Protein AF-A0A4Y9NU53-F1 (afdb_monomer_lite)

InterPro domains:
  IPR029058 Alpha/Beta hydrolase fold [G3DSA:3.40.50.1820] (6-160)
  IPR029058 Alpha/Beta hydrolase fold [SSF53474] (3-135)

Structure (mmCIF, N/CA/C/O backbone):
data_AF-A0A4Y9NU53-F1
#
_entry.id   AF-A0A4Y9NU53-F1
#
loop_
_atom_site.group_PDB
_atom_site.id
_atom_site.type_symbol
_atom_site.label_atom_id
_atom_site.label_alt_id
_atom_site.label_comp_id
_atom_site.label_asym_id
_atom_site.label_entity_id
_atom_site.label_seq_id
_atom_site.pdbx_PDB_ins_code
_atom_site.Cartn_x
_atom_site.Cartn_y
_atom_site.Cartn_z
_atom_site.occupancy
_atom_site.B_iso_or_equiv
_atom_site.auth_seq_id
_atom_site.auth_comp_id
_atom_site.auth_asym_id
_atom_site.auth_atom_id
_atom_site.pdbx_PDB_model_num
ATOM 1 N N . MET A 1 1 ? -23.813 -0.970 35.602 1.00 37.41 1 MET A N 1
ATOM 2 C CA . MET A 1 1 ? -23.331 0.021 34.617 1.00 37.41 1 MET A CA 1
ATOM 3 C C . MET A 1 1 ? -21.913 -0.377 34.253 1.00 37.41 1 MET A C 1
ATOM 5 O O . MET A 1 1 ? -21.052 -0.331 35.119 1.00 37.41 1 MET A O 1
ATOM 9 N N . VAL A 1 2 ? -21.702 -0.905 33.048 1.00 41.50 2 VAL A N 1
ATOM 10 C CA . VAL A 1 2 ? -20.373 -1.321 32.571 1.00 41.50 2 VAL A CA 1
ATOM 11 C C . VAL A 1 2 ? -19.665 -0.059 32.086 1.00 41.50 2 VAL A C 1
ATOM 13 O O . VAL A 1 2 ? -20.222 0.660 31.260 1.00 41.50 2 VAL A O 1
ATOM 16 N N . ALA A 1 3 ? -18.497 0.253 32.650 1.00 38.62 3 ALA A N 1
ATOM 17 C CA . ALA A 1 3 ? -17.681 1.375 32.196 1.00 38.62 3 ALA A CA 1
ATOM 18 C C . ALA A 1 3 ? -17.385 1.216 30.691 1.00 38.62 3 ALA A C 1
ATOM 20 O O . ALA A 1 3 ? -17.091 0.095 30.265 1.00 38.62 3 ALA A O 1
ATOM 21 N N . PRO A 1 4 ? -17.464 2.282 29.876 1.00 46.12 4 PRO A N 1
ATOM 22 C CA . PRO A 1 4 ? -17.071 2.191 28.477 1.00 46.12 4 PRO A CA 1
ATOM 23 C C . PRO A 1 4 ? -15.600 1.765 28.427 1.00 46.12 4 PRO A C 1
ATOM 25 O O . PRO A 1 4 ? -14.733 2.448 28.970 1.00 46.12 4 PRO A O 1
ATOM 28 N N . SER A 1 5 ? -15.323 0.596 27.845 1.00 47.94 5 SER A N 1
ATOM 29 C CA . SER A 1 5 ? -13.956 0.111 27.676 1.00 47.94 5 SER A CA 1
ATOM 30 C C . SER A 1 5 ? -13.190 1.131 26.836 1.00 47.94 5 SER A C 1
ATOM 32 O O . SER A 1 5 ? -13.547 1.354 25.681 1.00 47.94 5 SER A O 1
ATOM 34 N N . ALA A 1 6 ? -12.154 1.738 27.411 1.00 55.19 6 ALA A N 1
ATOM 35 C CA . ALA A 1 6 ? -11.353 2.814 26.823 1.00 55.19 6 ALA A CA 1
ATOM 36 C C . ALA A 1 6 ? -10.471 2.383 25.629 1.00 55.19 6 ALA A C 1
ATOM 38 O O . ALA A 1 6 ? -9.588 3.126 25.211 1.00 55.19 6 ALA A O 1
ATOM 39 N N . ASP A 1 7 ? -10.696 1.192 25.080 1.00 57.09 7 ASP A N 1
ATOM 40 C CA . ASP A 1 7 ? -9.902 0.655 23.987 1.00 57.09 7 ASP A CA 1
ATOM 41 C C . ASP A 1 7 ? -10.550 0.958 22.622 1.00 57.09 7 ASP A C 1
ATOM 43 O O . ASP A 1 7 ? -11.748 0.689 22.450 1.00 57.09 7 ASP A O 1
ATOM 47 N N . PRO A 1 8 ? -9.770 1.402 21.616 1.00 62.78 8 PRO A N 1
ATOM 48 C CA . PRO A 1 8 ? -10.254 1.733 20.277 1.00 62.78 8 PRO A CA 1
ATOM 49 C C . PRO A 1 8 ? -11.081 0.607 19.667 1.00 62.78 8 PRO A C 1
ATOM 51 O O . PRO A 1 8 ? -10.585 -0.502 19.479 1.00 62.78 8 PRO A O 1
ATOM 54 N N . ALA A 1 9 ? -12.336 0.857 19.294 1.00 82.75 9 ALA A N 1
ATOM 55 C CA . ALA A 1 9 ? -13.153 -0.136 18.583 1.00 82.75 9 ALA A CA 1
ATOM 56 C C . ALA A 1 9 ? -12.602 -0.468 17.175 1.00 82.75 9 ALA A C 1
ATOM 58 O O . ALA A 1 9 ? -12.931 -1.516 16.609 1.00 82.75 9 ALA A O 1
ATOM 59 N N . TRP A 1 10 ? -11.745 0.407 16.635 1.00 91.88 10 TRP A N 1
ATOM 60 C CA . TRP A 1 10 ? -11.218 0.341 15.278 1.00 91.88 10 TRP A CA 1
ATOM 61 C C . TRP A 1 10 ? -9.699 0.464 15.216 1.00 91.88 10 TRP A C 1
ATOM 63 O O . TRP A 1 10 ? -9.109 1.338 15.853 1.00 91.88 10 TRP A O 1
ATOM 73 N N . ILE A 1 11 ? -9.097 -0.366 14.364 1.00 94.44 11 ILE A N 1
ATOM 74 C CA . ILE A 1 11 ? -7.711 -0.236 13.913 1.00 94.44 11 ILE A CA 1
ATOM 75 C C . ILE A 1 11 ? -7.735 0.217 12.451 1.00 94.44 11 ILE A C 1
ATOM 77 O O . ILE A 1 11 ? -8.279 -0.472 11.587 1.00 94.44 11 ILE A O 1
ATOM 81 N N . ILE A 1 12 ? -7.156 1.381 12.170 1.00 96.50 12 ILE A N 1
ATOM 82 C CA . ILE A 1 12 ? -7.111 1.994 10.844 1.00 96.50 12 ILE A CA 1
ATOM 83 C C . ILE A 1 12 ? -5.685 1.920 10.306 1.00 96.50 12 ILE A C 1
ATOM 85 O O . ILE A 1 12 ? -4.803 2.638 10.772 1.00 96.50 12 ILE A O 1
ATOM 89 N N . THR A 1 13 ? -5.456 1.088 9.294 1.00 97.88 13 THR A N 1
ATOM 90 C CA . THR A 1 13 ? -4.149 0.951 8.642 1.00 97.88 13 THR A CA 1
ATOM 91 C C . THR A 1 13 ? -4.086 1.817 7.383 1.00 97.88 13 THR A C 1
ATOM 93 O O . THR A 1 13 ? -4.832 1.610 6.425 1.00 97.88 13 THR A O 1
ATOM 96 N N . LEU A 1 14 ? -3.170 2.785 7.361 1.00 98.25 14 LEU A N 1
ATOM 97 C CA . LEU A 1 14 ? -2.955 3.699 6.240 1.00 98.25 14 LEU A CA 1
ATOM 98 C C . LEU A 1 14 ? -1.888 3.151 5.283 1.00 98.25 14 LEU A C 1
ATOM 100 O O . LEU A 1 14 ? -0.792 2.762 5.701 1.00 98.25 14 LEU A O 1
ATOM 104 N N . VAL A 1 15 ? -2.188 3.150 3.982 1.00 98.00 15 VAL A N 1
ATOM 105 C CA . VAL A 1 15 ? -1.302 2.629 2.928 1.00 98.00 15 VAL A CA 1
ATOM 106 C C . VAL A 1 15 ? -1.016 3.719 1.900 1.00 98.00 15 VAL A C 1
ATOM 108 O O . VAL A 1 15 ? -1.884 4.139 1.130 1.00 98.00 15 VAL A O 1
ATOM 111 N N . HIS A 1 16 ? 0.232 4.180 1.863 1.00 95.69 16 HIS A N 1
ATOM 112 C CA . HIS A 1 16 ? 0.647 5.221 0.930 1.00 95.69 16 HIS A CA 1
ATOM 113 C C . HIS A 1 16 ? 0.775 4.714 -0.514 1.00 95.69 16 HIS A C 1
ATOM 115 O O . HIS A 1 16 ? 1.002 3.531 -0.762 1.00 95.69 16 HIS A O 1
ATOM 121 N N . GLY A 1 17 ? 0.681 5.637 -1.474 1.00 93.00 17 GLY A N 1
ATOM 122 C CA . GLY A 1 17 ? 0.899 5.368 -2.897 1.00 93.00 17 GLY A CA 1
ATOM 123 C C . GLY A 1 17 ? 2.374 5.310 -3.299 1.00 93.00 17 GLY A C 1
ATOM 124 O O . GLY A 1 17 ? 3.277 5.307 -2.456 1.00 93.00 17 GLY A O 1
ATOM 125 N N . THR A 1 18 ? 2.624 5.292 -4.608 1.00 89.88 18 THR A N 1
ATOM 126 C CA . THR A 1 18 ? 3.976 5.394 -5.174 1.00 89.88 18 THR A CA 1
ATOM 127 C C . THR A 1 18 ? 4.681 6.640 -4.640 1.00 89.88 18 THR A C 1
ATOM 129 O O . THR A 1 18 ? 4.064 7.698 -4.533 1.00 89.88 18 THR A O 1
ATOM 132 N N . TRP A 1 19 ? 5.957 6.506 -4.269 1.00 82.19 19 TRP A N 1
ATOM 133 C CA . TRP A 1 19 ? 6.768 7.594 -3.695 1.00 82.19 19 TRP A CA 1
ATOM 134 C C . TRP A 1 19 ? 6.172 8.261 -2.451 1.00 82.19 19 TRP A C 1
ATOM 136 O O . TRP A 1 19 ? 6.552 9.380 -2.110 1.00 82.19 19 TRP A O 1
ATOM 146 N N . GLY A 1 20 ? 5.298 7.567 -1.715 1.00 76.81 20 GLY A N 1
ATOM 147 C CA . GLY A 1 20 ? 4.774 8.071 -0.446 1.00 76.81 20 GLY A CA 1
ATOM 148 C C . GLY A 1 20 ? 5.863 8.405 0.575 1.00 76.81 20 GLY A C 1
ATOM 149 O O . GLY A 1 20 ? 5.594 9.159 1.489 1.00 76.81 20 GLY A O 1
ATOM 150 N N . ARG A 1 21 ? 7.100 7.916 0.398 1.00 80.00 21 ARG A N 1
ATOM 151 C CA . ARG A 1 21 ? 8.279 8.241 1.224 1.00 80.00 21 ARG A CA 1
ATOM 152 C C . ARG A 1 21 ? 9.348 9.050 0.467 1.00 80.00 21 ARG A C 1
ATOM 154 O O . ARG A 1 21 ? 10.508 9.094 0.866 1.00 80.00 21 ARG A O 1
ATOM 161 N N . GLY A 1 22 ? 8.963 9.693 -0.636 1.00 73.38 22 GLY A N 1
ATOM 162 C CA . GLY A 1 22 ? 9.856 10.411 -1.547 1.00 73.38 22 GLY A CA 1
ATOM 163 C C . GLY A 1 22 ? 10.525 9.516 -2.599 1.00 73.38 22 GLY A C 1
ATOM 164 O O . GLY A 1 22 ? 10.407 8.292 -2.575 1.00 73.38 22 GLY A O 1
ATOM 165 N N . PHE A 1 23 ? 11.243 10.147 -3.534 1.00 63.31 23 PHE A N 1
ATOM 166 C CA . PHE A 1 23 ? 11.850 9.494 -4.707 1.00 63.31 23 PHE A CA 1
ATOM 167 C C . PHE A 1 23 ? 12.970 8.492 -4.374 1.00 63.31 23 PHE A C 1
ATOM 169 O O . PHE A 1 23 ? 13.199 7.559 -5.136 1.00 63.31 23 PHE A O 1
ATOM 176 N N . PHE A 1 24 ? 13.645 8.661 -3.232 1.00 62.62 24 PHE A N 1
ATOM 177 C CA . PHE A 1 24 ? 14.771 7.817 -2.805 1.00 62.62 24 PHE A CA 1
ATOM 178 C C . PHE A 1 24 ? 14.439 6.892 -1.621 1.00 62.62 24 PHE A C 1
ATOM 180 O O . PHE A 1 24 ? 15.355 6.361 -1.003 1.00 62.62 24 PHE A O 1
ATOM 187 N N . SER A 1 25 ? 13.150 6.713 -1.284 1.00 59.50 25 SER A N 1
ATOM 188 C CA . SER A 1 25 ? 12.685 5.901 -0.138 1.00 59.50 25 SER A CA 1
ATOM 189 C C . SER A 1 25 ? 13.488 6.142 1.146 1.00 59.50 25 SER A C 1
ATOM 191 O O . SER A 1 25 ? 13.828 5.210 1.873 1.00 59.50 25 SER A O 1
ATOM 193 N N . LEU A 1 26 ? 13.814 7.403 1.424 1.00 61.53 26 LEU A N 1
ATOM 194 C CA . LEU A 1 26 ? 14.505 7.774 2.646 1.00 61.53 26 LEU A CA 1
ATOM 195 C C . LEU A 1 26 ? 13.453 8.043 3.723 1.00 61.53 26 LEU A C 1
ATOM 197 O O . LEU A 1 26 ? 12.607 8.927 3.569 1.00 61.53 26 LEU A O 1
ATOM 201 N N . ASP A 1 27 ? 13.559 7.336 4.847 1.00 68.06 27 ASP A N 1
ATOM 202 C CA . ASP A 1 27 ? 12.887 7.677 6.113 1.00 68.06 27 ASP A CA 1
ATOM 203 C C . ASP A 1 27 ? 13.503 8.921 6.752 1.00 68.06 27 ASP A C 1
ATOM 205 O O . ASP A 1 27 ? 13.812 8.979 7.939 1.00 68.06 27 ASP A O 1
ATOM 209 N N . LYS A 1 28 ? 13.727 9.946 5.936 1.00 72.31 28 LYS A N 1
ATOM 210 C CA . LYS A 1 28 ? 14.112 11.249 6.438 1.00 72.31 28 LYS A CA 1
ATOM 211 C C . LYS A 1 28 ? 12.845 11.971 6.888 1.00 72.31 28 LYS A C 1
ATOM 213 O O . LYS A 1 28 ? 11.889 12.016 6.105 1.00 72.31 28 LYS A O 1
ATOM 218 N N . PRO A 1 29 ? 12.844 12.542 8.104 1.00 72.31 29 PRO A N 1
ATOM 219 C CA . PRO A 1 29 ? 11.777 13.423 8.542 1.00 72.31 29 PRO A CA 1
ATOM 220 C C . PRO A 1 29 ? 11.595 14.546 7.520 1.00 72.31 29 PRO A C 1
ATOM 222 O O . PRO A 1 29 ? 12.568 15.160 7.071 1.00 72.31 29 PRO A O 1
ATOM 225 N N . THR A 1 30 ? 10.355 14.793 7.123 1.00 81.62 30 THR A N 1
ATOM 226 C CA . THR A 1 30 ? 9.983 15.953 6.311 1.00 81.62 30 THR A CA 1
ATOM 227 C C . THR A 1 30 ? 9.621 17.127 7.223 1.00 81.62 30 THR A C 1
ATOM 229 O O . THR A 1 30 ? 9.326 16.935 8.398 1.00 81.62 30 THR A O 1
ATOM 232 N N . LYS A 1 31 ? 9.654 18.364 6.697 1.00 84.38 31 LYS A N 1
ATOM 233 C CA . LYS A 1 31 ? 9.275 19.569 7.468 1.00 84.38 31 LYS A CA 1
ATOM 234 C C . LYS A 1 31 ? 7.838 19.501 7.997 1.00 84.38 31 LYS A C 1
ATOM 236 O O . LYS A 1 31 ? 7.553 20.051 9.050 1.00 84.38 31 LYS A O 1
ATOM 241 N N . SER A 1 32 ? 6.959 18.839 7.253 1.00 86.75 32 SER A N 1
ATOM 242 C CA . SER A 1 32 ? 5.594 18.512 7.646 1.00 86.75 32 SER A CA 1
ATOM 243 C C . SER A 1 32 ? 5.392 16.998 7.582 1.00 86.75 32 SER A C 1
ATOM 245 O O . SER A 1 32 ? 5.966 16.359 6.692 1.00 86.75 32 SER A O 1
ATOM 247 N N . PRO A 1 33 ? 4.604 16.407 8.495 1.00 91.75 33 PRO A N 1
ATOM 248 C CA . PRO A 1 33 ? 4.278 14.990 8.438 1.00 91.75 33 PRO A CA 1
ATOM 249 C C . PRO A 1 33 ? 3.506 14.682 7.157 1.00 91.75 33 PRO A C 1
ATOM 251 O O . PRO A 1 33 ? 2.640 15.443 6.712 1.00 91.75 33 PRO A O 1
ATOM 254 N N . ARG A 1 34 ? 3.820 13.546 6.545 1.00 92.75 34 ARG A N 1
ATOM 255 C CA . ARG A 1 34 ? 3.095 13.054 5.371 1.00 92.75 34 ARG A CA 1
ATOM 256 C C . ARG A 1 34 ? 1.682 12.653 5.782 1.00 92.75 34 ARG A C 1
ATOM 258 O O . ARG A 1 34 ? 1.456 12.295 6.927 1.00 92.75 34 ARG A O 1
ATOM 265 N N . TRP A 1 35 ? 0.738 12.628 4.843 1.00 94.38 35 TRP A N 1
ATOM 266 C CA . TRP A 1 35 ? -0.691 12.408 5.137 1.00 94.38 35 TRP A CA 1
ATOM 267 C C . TRP A 1 35 ? -1.016 11.136 5.952 1.00 94.38 35 TRP A C 1
ATOM 269 O O . TRP A 1 35 ? -2.053 11.067 6.597 1.00 94.38 35 TRP A O 1
ATOM 279 N N . PHE A 1 36 ? -0.151 10.120 5.916 1.00 94.31 36 PHE A N 1
ATOM 280 C CA . PHE A 1 36 ? -0.316 8.869 6.662 1.00 94.31 36 PHE A CA 1
ATOM 281 C C . PHE A 1 36 ? 0.475 8.830 7.982 1.00 94.31 36 PHE A C 1
ATOM 283 O O . PHE A 1 36 ? 0.317 7.906 8.776 1.00 94.31 36 PHE A O 1
ATOM 290 N N . GLU A 1 37 ? 1.350 9.802 8.226 1.00 93.44 37 GLU A N 1
ATOM 291 C CA . GLU A 1 37 ? 2.198 9.876 9.416 1.00 93.44 37 GLU A CA 1
ATOM 292 C C . GLU A 1 37 ? 1.450 10.513 10.590 1.00 93.44 37 GLU A C 1
ATOM 294 O O . GLU A 1 37 ? 0.469 11.241 10.414 1.00 93.44 37 GLU A O 1
ATOM 299 N N . ALA A 1 38 ? 1.907 10.221 11.810 1.00 92.94 38 ALA A N 1
ATOM 300 C CA . ALA A 1 38 ? 1.361 10.821 13.023 1.00 92.94 38 ALA A CA 1
ATOM 301 C C . ALA A 1 38 ? 1.476 12.352 12.987 1.00 92.94 38 ALA A C 1
ATOM 303 O O . ALA A 1 38 ? 2.476 12.894 12.522 1.00 92.94 38 ALA A O 1
ATOM 304 N N . GLY A 1 39 ? 0.435 13.034 13.471 1.00 93.12 39 GLY A N 1
ATOM 305 C CA . GLY A 1 39 ? 0.357 14.497 13.468 1.00 93.12 39 GLY A CA 1
ATOM 306 C C . GLY A 1 39 ? 0.026 15.125 12.111 1.00 93.12 39 GLY A C 1
ATOM 307 O O . GLY A 1 39 ? 0.072 16.341 11.990 1.00 93.12 39 GLY A O 1
ATOM 308 N N . SER A 1 40 ? -0.295 14.334 11.084 1.00 95.31 40 SER A N 1
ATOM 309 C CA . SER A 1 40 ? -0.762 14.879 9.808 1.00 95.31 40 SER A CA 1
ATOM 310 C C . SER A 1 40 ? -2.193 15.405 9.877 1.00 95.31 40 SER A C 1
ATOM 312 O O . SER A 1 40 ? -3.053 14.814 10.533 1.00 95.31 40 SER A O 1
ATOM 314 N N . GLU A 1 41 ? -2.457 16.467 9.111 1.00 96.31 41 GLU A N 1
ATOM 315 C CA . GLU A 1 41 ? -3.791 17.069 8.954 1.00 96.31 41 GLU A CA 1
ATOM 316 C C . GLU A 1 41 ? -4.848 16.031 8.570 1.00 96.31 41 GLU A C 1
ATOM 318 O O . GLU A 1 41 ? -5.931 15.989 9.140 1.00 96.31 41 GLU A O 1
ATOM 323 N N . PHE A 1 42 ? -4.512 15.117 7.653 1.00 95.69 42 PHE A N 1
ATOM 324 C CA . PHE A 1 42 ? -5.427 14.053 7.247 1.00 95.69 42 PHE A CA 1
ATOM 325 C C . PHE A 1 42 ? -5.851 13.170 8.426 1.00 95.69 42 PHE A C 1
ATOM 327 O O . PHE A 1 42 ? -7.041 12.918 8.596 1.00 95.69 42 PHE A O 1
ATOM 334 N N . ARG A 1 43 ? -4.906 12.712 9.260 1.00 95.88 43 ARG A N 1
ATOM 335 C CA . ARG A 1 43 ? -5.240 11.904 10.444 1.00 95.88 43 ARG A CA 1
ATOM 336 C C . ARG A 1 43 ? -6.038 12.700 11.468 1.00 95.88 43 ARG A C 1
ATOM 338 O O . ARG A 1 43 ? -6.919 12.123 12.103 1.00 95.88 43 ARG A O 1
ATOM 345 N N . HIS A 1 44 ? -5.735 13.987 11.628 1.00 95.62 44 HIS A N 1
ATOM 346 C CA . HIS A 1 44 ? -6.463 14.866 12.538 1.00 95.62 44 HIS A CA 1
ATOM 347 C C . HIS A 1 44 ? -7.929 15.008 12.112 1.00 95.62 44 HIS A C 1
ATOM 349 O O . HIS A 1 44 ? -8.820 14.631 12.872 1.00 95.62 44 HIS A O 1
ATOM 355 N N . HIS A 1 45 ? -8.171 15.425 10.867 1.00 97.06 45 HIS A N 1
ATOM 356 C CA . HIS A 1 45 ? -9.520 15.557 10.319 1.00 97.06 45 HIS A CA 1
ATOM 357 C C . HIS A 1 45 ? -10.274 14.225 10.307 1.00 97.06 45 HIS A C 1
ATOM 359 O O . HIS A 1 45 ? -11.420 14.173 10.734 1.00 97.06 45 HIS A O 1
ATOM 365 N N . LEU A 1 46 ? -9.627 13.126 9.904 1.00 95.69 46 LEU A N 1
ATOM 366 C CA . LEU A 1 46 ? -10.259 11.806 9.924 1.00 95.69 46 LEU A CA 1
ATOM 367 C C . LEU A 1 46 ? -10.662 11.376 11.342 1.00 95.69 46 LEU A C 1
ATOM 369 O O . LEU A 1 46 ? -11.708 10.762 11.509 1.00 95.69 46 LEU A O 1
ATOM 373 N N . SER A 1 47 ? -9.859 11.690 12.361 1.00 94.62 47 SER A N 1
ATOM 374 C CA . SER A 1 47 ? -10.206 11.358 13.750 1.00 94.62 47 SER A CA 1
ATOM 375 C C . SER A 1 47 ? -11.425 12.143 14.227 1.00 94.62 47 SER A C 1
ATOM 377 O O . SER A 1 47 ? -12.308 11.547 14.834 1.00 94.62 47 SER A O 1
ATOM 379 N N . ILE A 1 48 ? -11.492 13.442 13.905 1.00 95.25 48 ILE A N 1
ATOM 380 C CA . ILE A 1 48 ? -12.643 14.297 14.230 1.00 95.25 48 ILE A CA 1
ATOM 381 C C . ILE A 1 48 ? -13.910 13.742 13.573 1.00 95.25 48 ILE A C 1
ATOM 383 O O . ILE A 1 48 ? -14.903 13.513 14.254 1.00 95.25 48 ILE A O 1
ATOM 387 N N . GLU A 1 49 ? -13.868 13.462 12.269 1.00 95.75 49 GLU A N 1
ATOM 388 C CA . GLU A 1 49 ? -15.035 12.945 11.541 1.00 95.75 49 GLU A CA 1
ATOM 389 C C . GLU A 1 49 ? -15.460 11.546 12.013 1.00 95.75 49 GLU A C 1
ATOM 391 O O . GLU A 1 49 ? -16.637 11.205 12.007 1.00 95.75 49 GLU A O 1
ATOM 396 N N . LEU A 1 50 ? -14.526 10.701 12.453 1.00 93.25 50 LEU A N 1
ATOM 397 C CA . LEU A 1 50 ? -14.885 9.406 13.037 1.00 93.25 50 LEU A CA 1
ATOM 398 C C . LEU A 1 50 ? -15.530 9.561 14.416 1.00 93.25 50 LEU A C 1
ATOM 400 O O . LEU A 1 50 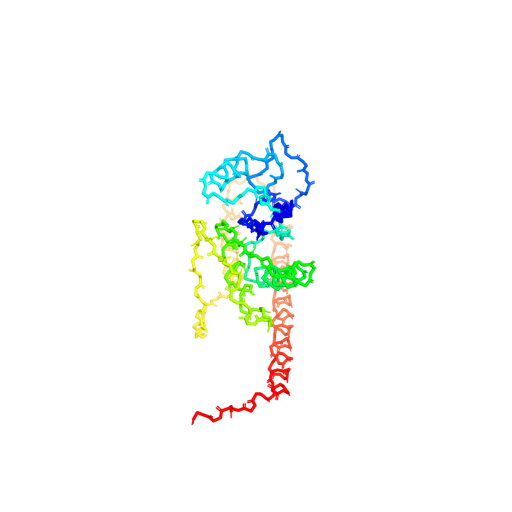? -16.472 8.834 14.732 1.00 93.25 50 LEU A O 1
ATOM 404 N N . GLU A 1 51 ? -15.071 10.522 15.214 1.00 92.88 51 GLU A N 1
ATOM 405 C CA . GLU A 1 51 ? -15.662 10.831 16.513 1.00 92.88 51 GLU A CA 1
ATOM 406 C C . GLU A 1 51 ? -17.102 11.344 16.369 1.00 92.88 51 GLU A C 1
ATOM 408 O O . GLU A 1 51 ? -17.983 10.861 17.085 1.00 92.88 51 GLU A O 1
ATOM 413 N N . THR A 1 52 ? -17.383 12.220 15.393 1.00 94.06 52 THR A N 1
ATOM 414 C CA . THR A 1 52 ? -18.760 12.680 15.111 1.00 94.06 52 THR A CA 1
ATOM 415 C C . THR A 1 52 ? -19.687 11.536 14.688 1.00 94.06 52 THR A C 1
ATOM 417 O O . THR A 1 52 ? -20.889 11.580 14.956 1.00 94.06 52 THR A O 1
ATOM 420 N N . LEU A 1 53 ? -19.133 10.475 14.094 1.00 91.88 53 LEU A N 1
ATOM 421 C CA . LEU A 1 53 ? -19.841 9.249 13.716 1.00 91.88 53 LEU A CA 1
ATOM 422 C C . LEU A 1 53 ? -19.917 8.199 14.843 1.00 91.88 53 LEU A C 1
ATOM 424 O O . LEU A 1 53 ? -20.370 7.076 14.606 1.00 91.88 53 LEU A O 1
ATOM 428 N N . GLY A 1 54 ? -19.488 8.529 16.065 1.00 90.50 54 GLY A N 1
ATOM 429 C CA . GLY A 1 54 ? -19.542 7.622 17.216 1.00 90.50 54 GLY A CA 1
ATOM 430 C C . GLY A 1 54 ? -18.424 6.574 17.246 1.00 90.50 54 GLY A C 1
ATOM 431 O O . GLY A 1 54 ? -18.572 5.532 17.888 1.00 90.50 54 GLY A O 1
ATOM 432 N N . ILE A 1 55 ? -17.305 6.831 16.563 1.00 89.31 55 ILE A N 1
ATOM 433 C CA . ILE A 1 55 ? -16.085 6.014 16.589 1.00 89.31 55 ILE A CA 1
ATOM 434 C C . ILE A 1 55 ? -14.972 6.820 17.285 1.00 89.31 55 ILE A C 1
ATOM 436 O O . ILE A 1 55 ? -14.105 7.391 16.621 1.00 89.31 55 ILE A O 1
ATOM 440 N N . PRO A 1 56 ? -14.984 6.908 18.628 1.00 88.12 56 PRO A N 1
ATOM 441 C CA . PRO A 1 56 ? -13.982 7.677 19.351 1.00 88.12 56 PRO A CA 1
ATOM 442 C C . PRO A 1 56 ? -12.619 6.973 19.341 1.00 88.12 56 PRO A C 1
ATOM 444 O O . PRO A 1 56 ? -12.530 5.745 19.420 1.00 88.12 56 PRO A O 1
ATOM 447 N N . ALA A 1 57 ? -11.559 7.782 19.281 1.00 87.62 57 ALA A N 1
ATOM 448 C CA . ALA A 1 57 ? -10.161 7.385 19.468 1.00 87.62 57 ALA A CA 1
ATOM 449 C C . ALA A 1 57 ? -9.701 6.144 18.662 1.00 87.62 57 ALA A C 1
ATOM 451 O O . ALA A 1 57 ? -9.203 5.193 19.264 1.00 87.62 57 ALA A O 1
ATOM 452 N N . PRO A 1 58 ? -9.825 6.117 17.318 1.00 91.94 58 PRO A N 1
ATOM 453 C CA . PRO A 1 58 ? -9.336 4.998 16.512 1.00 91.94 58 PRO A CA 1
ATOM 454 C C . PRO A 1 58 ? -7.812 4.833 16.627 1.00 91.94 58 PRO A C 1
ATOM 456 O O . PRO A 1 58 ? -7.058 5.810 16.651 1.00 91.94 58 PRO A O 1
ATOM 459 N N . HIS A 1 59 ? -7.343 3.583 16.634 1.00 93.81 59 HIS A N 1
ATOM 460 C CA . HIS A 1 59 ? -5.911 3.288 16.600 1.00 93.81 59 HIS A CA 1
ATOM 461 C C . HIS A 1 59 ? -5.407 3.336 15.163 1.00 93.81 59 HIS A C 1
ATOM 463 O O . HIS A 1 59 ? -5.946 2.648 14.300 1.00 93.81 59 HIS A O 1
ATOM 469 N N . PHE A 1 60 ? -4.371 4.124 14.890 1.00 95.56 60 PHE A N 1
ATOM 470 C CA . PHE A 1 60 ? -3.821 4.254 13.542 1.00 95.56 60 PHE A CA 1
ATOM 471 C C . PHE A 1 60 ? -2.511 3.502 13.390 1.00 95.56 60 PHE A C 1
ATOM 473 O O . PHE A 1 60 ? -1.562 3.711 14.145 1.00 95.56 60 PHE A O 1
ATOM 480 N N . GLU A 1 61 ? -2.433 2.742 12.312 1.00 96.50 61 GLU A N 1
ATOM 481 C CA . GLU A 1 61 ? -1.264 1.989 11.892 1.00 96.50 61 GLU A CA 1
ATOM 482 C C . GLU A 1 61 ? -0.856 2.396 10.478 1.00 96.50 61 GLU A C 1
ATOM 484 O O . GLU A 1 61 ? -1.644 2.948 9.708 1.00 96.50 61 GLU A O 1
ATOM 489 N N . VAL A 1 62 ? 0.399 2.138 10.116 1.00 96.25 62 VAL A N 1
ATOM 490 C CA . VAL A 1 62 ? 0.925 2.482 8.788 1.00 96.25 62 VAL A CA 1
ATOM 491 C C . VAL A 1 62 ? 1.557 1.256 8.156 1.00 96.25 62 VAL A C 1
ATOM 493 O O . VAL A 1 62 ? 2.441 0.631 8.740 1.00 96.25 62 VAL A O 1
ATOM 496 N N . CYS A 1 63 ? 1.162 0.952 6.922 1.00 95.81 63 CYS A N 1
ATOM 497 C CA . CYS A 1 63 ? 1.846 -0.048 6.113 1.00 95.81 63 CYS A CA 1
ATOM 498 C C . CYS A 1 63 ? 3.152 0.538 5.559 1.00 95.81 63 CYS A C 1
ATOM 500 O O . CYS A 1 63 ? 3.154 1.356 4.631 1.00 95.81 63 CYS A O 1
ATOM 502 N N . LYS A 1 64 ? 4.283 0.123 6.135 1.00 90.88 64 LYS A N 1
ATOM 503 C CA . LYS A 1 64 ? 5.617 0.569 5.715 1.00 90.88 64 LYS A CA 1
ATOM 504 C C . LYS A 1 64 ? 6.123 -0.271 4.547 1.00 90.88 64 LYS A C 1
ATOM 506 O O . LYS A 1 64 ? 6.890 -1.212 4.741 1.00 90.88 64 LYS A O 1
ATOM 511 N N . TRP A 1 65 ? 5.751 0.121 3.333 1.00 92.62 65 TRP A N 1
ATOM 512 C CA . TRP A 1 65 ? 6.282 -0.476 2.107 1.00 92.62 65 TRP A CA 1
ATOM 513 C C . TRP A 1 65 ? 7.189 0.498 1.339 1.00 92.62 65 TRP A C 1
ATOM 515 O O . TRP A 1 65 ? 7.422 1.637 1.755 1.00 92.62 65 TRP A O 1
ATOM 525 N N . SER A 1 66 ? 7.785 0.031 0.239 1.00 90.44 66 SER A N 1
ATOM 526 C CA . SER A 1 66 ? 8.796 0.799 -0.503 1.00 90.44 66 SER A CA 1
ATOM 527 C C . SER A 1 66 ? 8.219 1.979 -1.289 1.00 90.44 66 SER A C 1
ATOM 529 O O . SER A 1 66 ? 8.916 2.971 -1.497 1.00 90.44 66 SER A O 1
ATOM 531 N N . GLY A 1 67 ? 6.967 1.878 -1.750 1.00 91.31 67 GLY A N 1
ATOM 532 C CA . GLY A 1 67 ? 6.386 2.826 -2.703 1.00 91.31 67 GLY A CA 1
ATOM 533 C C . GLY A 1 67 ? 6.927 2.671 -4.130 1.00 91.31 67 GLY A C 1
ATOM 534 O O . GLY A 1 67 ? 6.765 3.587 -4.934 1.00 91.31 67 GLY A O 1
ATOM 535 N N . SER A 1 68 ? 7.599 1.558 -4.448 1.00 89.38 68 SER A N 1
ATOM 536 C CA . SER A 1 68 ? 8.142 1.290 -5.786 1.00 89.38 68 SER A CA 1
ATOM 537 C C . SER A 1 68 ? 7.035 0.969 -6.795 1.00 89.38 68 SER A C 1
ATOM 539 O O . SER A 1 68 ? 6.143 0.162 -6.524 1.00 89.38 68 SER A O 1
ATOM 541 N N . ASN A 1 69 ? 7.132 1.538 -8.000 1.00 90.19 69 ASN A N 1
ATOM 542 C CA . ASN A 1 69 ? 6.171 1.322 -9.083 1.00 90.19 69 ASN A CA 1
ATOM 543 C C . ASN A 1 69 ? 6.427 0.014 -9.862 1.00 90.19 69 ASN A C 1
ATOM 545 O O . ASN A 1 69 ? 6.577 0.014 -11.082 1.00 90.19 69 ASN A O 1
ATOM 549 N N . SER A 1 70 ? 6.517 -1.122 -9.169 1.00 89.62 70 SER A N 1
ATOM 550 C CA . SER A 1 70 ? 6.627 -2.440 -9.810 1.00 89.62 70 SER A CA 1
ATOM 551 C C . SER A 1 70 ? 5.555 -3.398 -9.295 1.00 89.62 70 SER A C 1
ATOM 553 O O . SER A 1 70 ? 5.055 -3.252 -8.180 1.00 89.62 70 SER A O 1
ATOM 555 N N . ILE A 1 71 ? 5.159 -4.373 -10.121 1.00 90.62 71 ILE A N 1
ATOM 556 C CA . ILE A 1 71 ? 4.180 -5.403 -9.725 1.00 90.62 71 ILE A CA 1
ATOM 557 C C . ILE A 1 71 ? 4.748 -6.248 -8.577 1.00 90.62 71 ILE A C 1
ATOM 559 O O . ILE A 1 71 ? 4.068 -6.468 -7.584 1.00 90.62 71 ILE A O 1
ATOM 563 N N . ALA A 1 72 ? 6.021 -6.645 -8.671 1.00 90.81 72 ALA A N 1
ATOM 564 C CA . ALA A 1 72 ? 6.685 -7.441 -7.641 1.00 90.81 72 ALA A CA 1
ATOM 565 C C . ALA A 1 72 ? 6.763 -6.716 -6.286 1.00 90.81 72 ALA A C 1
ATOM 567 O O . ALA A 1 72 ? 6.515 -7.332 -5.253 1.00 90.81 72 ALA A O 1
ATOM 568 N N . ALA A 1 73 ? 7.057 -5.408 -6.274 1.00 91.50 73 ALA A N 1
ATOM 569 C CA . ALA A 1 73 ? 7.066 -4.634 -5.031 1.00 91.50 73 ALA A CA 1
ATOM 570 C C . ALA A 1 73 ? 5.674 -4.550 -4.392 1.00 91.50 73 ALA A C 1
ATOM 572 O O . ALA A 1 73 ? 5.562 -4.641 -3.173 1.00 91.50 73 ALA A O 1
ATOM 573 N N . ARG A 1 74 ? 4.621 -4.414 -5.206 1.00 94.75 74 ARG A N 1
ATOM 574 C CA . ARG A 1 74 ? 3.234 -4.383 -4.724 1.00 94.75 74 ARG A CA 1
ATOM 575 C C . ARG A 1 74 ? 2.767 -5.734 -4.190 1.00 94.75 74 ARG A C 1
ATOM 577 O O . ARG A 1 74 ? 2.152 -5.760 -3.136 1.00 94.75 74 ARG A O 1
ATOM 584 N N . GLU A 1 75 ? 3.110 -6.837 -4.853 1.00 95.50 75 GLU A N 1
ATOM 585 C CA . GLU A 1 75 ? 2.845 -8.198 -4.355 1.00 95.50 75 GLU A CA 1
ATOM 586 C C . GLU A 1 75 ? 3.571 -8.458 -3.025 1.00 95.50 75 GLU A C 1
ATOM 588 O O . GLU A 1 75 ? 2.971 -8.951 -2.075 1.00 95.50 75 GLU A O 1
ATOM 593 N N . SER A 1 76 ? 4.847 -8.071 -2.916 1.00 96.44 76 SER A N 1
ATOM 594 C CA . SER A 1 76 ? 5.592 -8.198 -1.658 1.00 96.44 76 SER A CA 1
ATOM 595 C C . SER A 1 76 ? 4.967 -7.366 -0.535 1.00 96.44 76 SER A C 1
ATOM 597 O O . SER A 1 76 ? 4.861 -7.847 0.591 1.00 96.44 76 SER A O 1
ATOM 599 N N . ALA A 1 77 ? 4.551 -6.133 -0.832 1.00 97.00 77 ALA A N 1
ATOM 600 C CA . ALA A 1 77 ? 3.877 -5.265 0.128 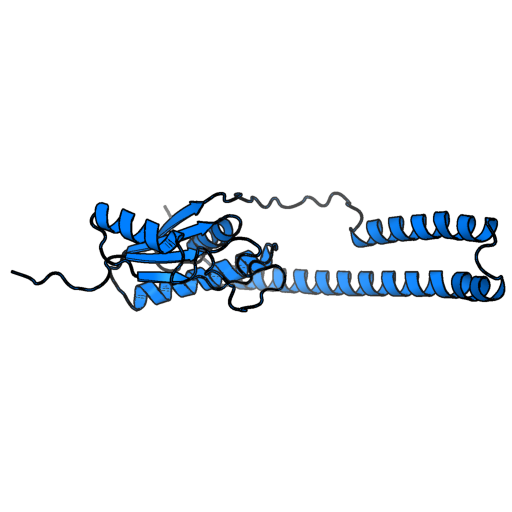1.00 97.00 77 ALA A CA 1
ATOM 601 C C . ALA A 1 77 ? 2.497 -5.809 0.526 1.00 97.00 77 ALA A C 1
ATOM 603 O O . ALA A 1 77 ? 2.093 -5.660 1.672 1.00 97.00 77 ALA A O 1
ATOM 604 N N . ALA A 1 78 ? 1.783 -6.460 -0.397 1.00 97.69 78 ALA A N 1
ATOM 605 C CA . ALA A 1 78 ? 0.469 -7.036 -0.130 1.00 97.69 78 ALA A CA 1
ATOM 606 C C . ALA A 1 78 ? 0.553 -8.192 0.871 1.00 97.69 78 ALA A C 1
ATOM 608 O O . ALA A 1 78 ? -0.252 -8.254 1.795 1.00 97.69 78 ALA A O 1
ATOM 609 N N . ARG A 1 79 ? 1.561 -9.063 0.739 1.00 97.56 79 ARG A N 1
ATOM 610 C CA . ARG A 1 79 ? 1.831 -10.123 1.726 1.00 97.56 79 ARG A CA 1
ATOM 611 C C . ARG A 1 79 ? 2.198 -9.545 3.090 1.00 97.56 79 ARG A C 1
ATOM 613 O O . ARG A 1 79 ? 1.614 -9.937 4.088 1.00 97.56 79 ARG A O 1
ATOM 620 N N . GLN A 1 80 ? 3.088 -8.550 3.110 1.00 97.75 80 GLN A N 1
ATOM 621 C CA . GLN A 1 80 ? 3.464 -7.849 4.341 1.00 97.75 80 GLN A CA 1
ATOM 622 C C . GLN A 1 80 ? 2.248 -7.215 5.033 1.00 97.75 80 GLN A C 1
ATOM 624 O O . GLN A 1 80 ? 2.122 -7.288 6.252 1.00 97.75 80 GLN A O 1
ATOM 629 N N . LEU A 1 81 ? 1.357 -6.588 4.262 1.00 97.81 81 LEU A N 1
ATOM 630 C CA . LEU A 1 81 ? 0.133 -5.998 4.790 1.00 97.81 81 LEU A CA 1
ATOM 631 C C . LEU A 1 81 ? -0.821 -7.073 5.323 1.00 97.81 81 LEU A C 1
ATOM 633 O O . LEU A 1 81 ? -1.385 -6.880 6.392 1.00 97.81 81 LEU A O 1
ATOM 637 N N . ALA A 1 82 ? -0.978 -8.204 4.633 1.00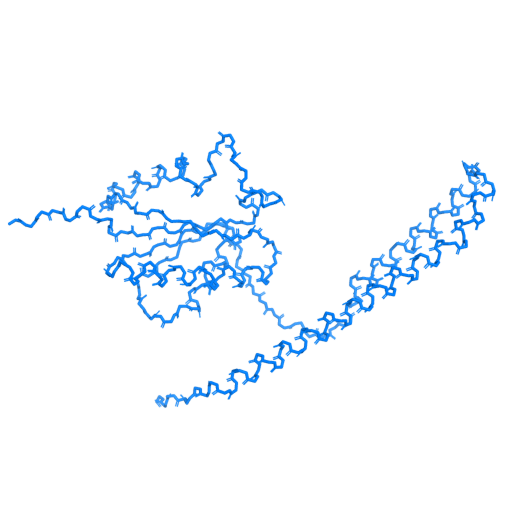 96.75 82 ALA A N 1
ATOM 638 C CA . ALA A 1 82 ? -1.795 -9.314 5.123 1.00 96.75 82 ALA A CA 1
ATOM 639 C C . ALA A 1 82 ? -1.270 -9.855 6.463 1.00 96.75 82 ALA A C 1
ATOM 641 O O . ALA A 1 82 ? -2.033 -9.933 7.424 1.00 96.75 82 ALA A O 1
ATOM 642 N N . ASP A 1 83 ? 0.039 -10.106 6.568 1.00 95.81 83 ASP A N 1
ATOM 643 C CA . ASP A 1 83 ? 0.677 -10.545 7.817 1.00 95.81 83 ASP A CA 1
ATOM 644 C C . ASP A 1 83 ? 0.479 -9.516 8.949 1.00 95.81 83 ASP A C 1
ATOM 646 O O . ASP A 1 83 ? 0.221 -9.877 10.102 1.00 95.81 83 ASP A O 1
ATOM 650 N N . GLN A 1 84 ? 0.565 -8.220 8.624 1.00 96.25 84 GLN A N 1
ATOM 651 C CA . GLN A 1 84 ? 0.311 -7.132 9.570 1.00 96.25 84 GLN A CA 1
ATOM 652 C C . GLN A 1 84 ? -1.141 -7.144 10.073 1.00 96.25 84 GLN A C 1
ATOM 654 O O . GLN A 1 84 ? -1.352 -7.067 11.284 1.00 96.25 84 GLN A O 1
ATOM 659 N N . LEU A 1 85 ? -2.128 -7.271 9.182 1.00 95.25 85 LEU A N 1
ATOM 660 C CA . LEU A 1 85 ? -3.555 -7.299 9.535 1.00 95.25 85 LEU A CA 1
ATOM 661 C C . LEU A 1 85 ? -3.911 -8.538 10.372 1.00 95.25 85 LEU A C 1
ATOM 663 O O . LEU A 1 85 ? -4.631 -8.436 11.365 1.00 95.25 85 LEU A O 1
ATOM 667 N N . GLU A 1 86 ? -3.355 -9.704 10.037 1.00 93.88 86 GLU A N 1
ATOM 668 C CA . GLU A 1 86 ? -3.524 -10.926 10.835 1.00 93.88 86 GLU A CA 1
ATOM 669 C C . GLU A 1 86 ? -2.886 -10.792 12.221 1.00 93.88 86 GLU A C 1
ATOM 671 O O . GLU A 1 86 ? -3.444 -11.237 13.228 1.00 93.88 86 GLU A O 1
ATOM 676 N N . SER A 1 87 ? -1.710 -10.166 12.308 1.00 93.38 87 SER A N 1
ATOM 677 C CA . SER A 1 87 ? -1.075 -9.882 13.594 1.00 93.38 87 SER A CA 1
ATOM 678 C C . SER A 1 87 ? -1.919 -8.926 14.435 1.00 93.38 87 SER A C 1
ATOM 680 O O . SER A 1 87 ? -2.128 -9.186 15.619 1.00 93.38 87 SER A O 1
ATOM 682 N N . GLN A 1 88 ? -2.432 -7.850 13.836 1.00 92.44 88 GLN A N 1
ATOM 683 C CA . GLN A 1 88 ? -3.316 -6.894 14.508 1.00 92.44 88 GLN A CA 1
ATOM 684 C C . GLN A 1 88 ? -4.578 -7.581 15.028 1.00 92.44 88 GLN A C 1
ATOM 686 O O . GLN A 1 88 ? -4.966 -7.348 16.172 1.00 92.44 88 GLN A O 1
ATOM 691 N N . GLN A 1 89 ? -5.164 -8.473 14.228 1.00 90.75 89 GLN A N 1
ATOM 692 C CA . GLN A 1 89 ? -6.342 -9.237 14.610 1.00 90.75 89 GLN A CA 1
ATOM 693 C C . GLN A 1 89 ? -6.083 -10.184 15.784 1.00 90.75 89 GLN A C 1
ATOM 695 O O . GLN A 1 89 ? -6.883 -10.238 16.715 1.00 90.75 89 GLN A O 1
ATOM 700 N N . ARG A 1 90 ? -4.964 -10.921 15.762 1.00 90.44 90 ARG A N 1
ATOM 701 C CA . ARG A 1 90 ? -4.594 -11.839 16.853 1.00 90.44 90 ARG A CA 1
ATOM 702 C C . ARG A 1 90 ? -4.328 -11.104 18.161 1.00 90.44 90 ARG A C 1
ATOM 704 O O . ARG A 1 90 ? -4.691 -11.605 19.218 1.00 90.44 90 ARG A O 1
ATOM 711 N N . LEU A 1 91 ? -3.690 -9.937 18.086 1.00 90.25 91 LEU A N 1
ATOM 712 C CA . LEU A 1 91 ? -3.397 -9.109 19.257 1.00 90.25 91 LEU A CA 1
ATOM 713 C C . LEU A 1 91 ? -4.641 -8.388 19.786 1.00 90.25 91 LEU A C 1
ATOM 715 O O . LEU A 1 91 ? -4.698 -8.069 20.968 1.00 90.25 91 LEU A O 1
ATOM 719 N N . ASN A 1 92 ? -5.631 -8.140 18.927 1.00 87.38 92 ASN A N 1
ATOM 720 C CA . ASN A 1 92 ? -6.828 -7.377 19.260 1.00 87.38 92 ASN A CA 1
ATOM 721 C C . ASN A 1 92 ? -8.096 -8.093 18.752 1.00 87.38 92 ASN A C 1
ATOM 723 O O . ASN A 1 92 ? -8.767 -7.597 17.837 1.00 87.38 92 ASN A O 1
ATOM 727 N N . PRO A 1 93 ? -8.438 -9.268 19.316 1.00 85.81 93 PRO A N 1
ATOM 728 C CA . PRO A 1 93 ? -9.597 -10.032 18.874 1.00 85.81 93 PRO A CA 1
ATOM 729 C C . PRO A 1 93 ? -10.888 -9.214 19.032 1.00 85.81 93 PRO A C 1
ATOM 731 O O . PRO A 1 93 ? -11.084 -8.512 20.022 1.00 85.81 93 PRO A O 1
ATOM 734 N N . GLY A 1 94 ? -11.769 -9.284 18.031 1.00 82.44 94 GLY A N 1
ATOM 735 C CA . GLY A 1 94 ? -13.048 -8.563 18.013 1.00 82.44 94 GLY A CA 1
ATOM 736 C C . GLY A 1 94 ? -12.977 -7.095 17.569 1.00 82.44 94 GLY A C 1
ATOM 737 O O . GLY A 1 94 ? -14.025 -6.471 17.396 1.00 82.44 94 GLY A O 1
ATOM 738 N N . ARG A 1 95 ? -11.783 -6.532 17.331 1.00 86.12 95 ARG A N 1
ATOM 739 C CA . ARG A 1 95 ? -11.659 -5.179 16.763 1.00 86.12 95 ARG A CA 1
ATOM 740 C C . ARG A 1 95 ? -11.951 -5.171 15.269 1.00 86.12 95 ARG A C 1
ATOM 742 O O . ARG A 1 95 ? -11.539 -6.067 14.531 1.00 86.12 95 ARG A O 1
ATOM 749 N N . ARG A 1 96 ? -12.631 -4.116 14.813 1.00 91.25 96 ARG A N 1
ATOM 750 C CA . ARG A 1 96 ? -12.856 -3.881 13.383 1.00 91.25 96 ARG A CA 1
ATOM 751 C C . ARG A 1 96 ? -11.606 -3.255 12.778 1.00 91.25 96 ARG A C 1
ATOM 753 O O . ARG A 1 96 ? -10.969 -2.404 13.396 1.00 91.25 96 ARG A O 1
ATOM 760 N N . GLN A 1 97 ? -11.262 -3.670 11.568 1.00 94.19 97 GLN A N 1
ATOM 761 C CA . GLN A 1 97 ? -10.097 -3.163 10.857 1.00 94.19 97 GLN A CA 1
ATOM 762 C C . GLN A 1 97 ? -10.543 -2.412 9.607 1.00 94.19 97 GLN A C 1
ATOM 764 O O . GLN A 1 97 ? -11.420 -2.868 8.874 1.00 94.19 97 GLN A O 1
ATOM 769 N N . LEU A 1 98 ? -9.933 -1.259 9.357 1.00 95.50 98 LEU A N 1
ATOM 770 C CA . LEU A 1 98 ? -10.145 -0.469 8.150 1.00 95.50 98 LEU A CA 1
ATOM 771 C C . LEU A 1 98 ? -8.796 -0.170 7.505 1.00 95.50 98 LEU A C 1
ATOM 773 O O . LEU A 1 98 ? -7.928 0.446 8.113 1.00 95.50 98 LEU A O 1
ATOM 777 N N . VAL A 1 99 ? -8.625 -0.565 6.252 1.00 97.62 99 VAL A N 1
ATOM 778 C CA . VAL A 1 99 ? -7.466 -0.191 5.446 1.00 97.62 99 VAL A CA 1
ATOM 779 C C . VAL A 1 99 ? -7.845 0.997 4.576 1.00 97.62 99 VAL A C 1
ATOM 781 O O . VAL A 1 99 ? -8.753 0.882 3.758 1.00 97.62 99 VAL A O 1
ATOM 784 N N . ILE A 1 100 ? -7.143 2.121 4.715 1.00 98.19 100 ILE A N 1
ATOM 785 C CA . ILE A 1 100 ? -7.312 3.289 3.839 1.00 98.19 100 ILE A CA 1
ATOM 786 C C . ILE A 1 100 ? -6.071 3.422 2.970 1.00 98.19 100 ILE A C 1
ATOM 788 O O . ILE A 1 100 ? -4.962 3.629 3.466 1.00 98.19 100 ILE A O 1
ATOM 792 N N . ALA A 1 101 ? -6.251 3.307 1.661 1.00 97.94 101 ALA A N 1
ATOM 793 C CA . ALA A 1 101 ? -5.147 3.185 0.729 1.00 97.94 101 ALA A CA 1
ATOM 794 C C . ALA A 1 101 ? -5.227 4.209 -0.403 1.00 97.94 101 ALA A C 1
ATOM 796 O O . ALA A 1 101 ? -6.271 4.368 -1.024 1.00 97.94 101 ALA A O 1
ATOM 797 N N . HIS A 1 102 ? -4.115 4.880 -0.710 1.00 96.50 102 HIS A N 1
ATOM 798 C CA . HIS A 1 102 ? -4.056 5.901 -1.760 1.00 96.50 102 HIS A CA 1
ATOM 799 C C . HIS A 1 102 ? -3.278 5.429 -2.996 1.00 96.50 102 HIS A C 1
ATOM 801 O O . HIS A 1 102 ? -2.195 4.847 -2.878 1.00 96.50 102 HIS A O 1
ATOM 807 N N . SER A 1 103 ? -3.770 5.754 -4.194 1.00 94.56 103 SER A N 1
ATOM 808 C CA . SER A 1 103 ? -3.113 5.478 -5.477 1.00 94.56 103 SER A CA 1
ATOM 809 C C . SER A 1 103 ? -2.669 4.011 -5.601 1.00 94.56 103 SER A C 1
ATOM 811 O O . SER A 1 103 ? -3.456 3.095 -5.389 1.00 94.56 103 SER A O 1
ATOM 813 N N . HIS A 1 104 ? -1.403 3.738 -5.915 1.00 95.12 104 HIS A N 1
ATOM 814 C CA . HIS A 1 104 ? -0.882 2.370 -6.015 1.00 95.12 104 HIS A CA 1
ATOM 815 C C . HIS A 1 104 ? -0.912 1.597 -4.687 1.00 95.12 104 HIS A C 1
ATOM 817 O O . HIS A 1 104 ? -0.867 0.367 -4.713 1.00 95.12 104 HIS A O 1
ATOM 823 N N . GLY A 1 105 ? -1.056 2.282 -3.549 1.00 96.69 105 GLY A N 1
ATOM 824 C CA . GLY A 1 105 ? -1.311 1.648 -2.260 1.00 96.69 105 GLY A CA 1
ATOM 825 C C . GLY A 1 105 ? -2.637 0.887 -2.244 1.00 96.69 105 GLY A C 1
ATOM 826 O O . GLY A 1 105 ? -2.736 -0.142 -1.586 1.00 96.69 105 GLY A O 1
ATOM 827 N N . GLY A 1 106 ? -3.639 1.308 -3.025 1.00 97.00 106 GLY A N 1
ATOM 828 C CA . GLY A 1 106 ? -4.901 0.572 -3.124 1.00 97.00 106 GLY A CA 1
ATOM 829 C C . GLY A 1 106 ? -4.756 -0.793 -3.798 1.00 97.00 106 GLY A C 1
ATOM 830 O O . GLY A 1 106 ? -5.426 -1.739 -3.401 1.00 97.00 106 GLY A O 1
ATOM 831 N N . ASN A 1 107 ? -3.801 -0.948 -4.726 1.00 96.62 107 ASN A N 1
ATOM 832 C CA . ASN A 1 107 ? -3.470 -2.269 -5.276 1.00 96.62 107 ASN A CA 1
ATOM 833 C C . ASN A 1 107 ? -2.891 -3.180 -4.188 1.00 96.62 107 ASN A C 1
ATOM 835 O O . ASN A 1 107 ? -3.218 -4.359 -4.145 1.00 96.62 107 ASN A O 1
ATOM 839 N N . VAL A 1 108 ? -2.044 -2.629 -3.309 1.00 97.38 108 VAL A N 1
ATOM 840 C CA . VAL A 1 108 ? -1.479 -3.358 -2.165 1.00 97.38 108 VAL A CA 1
ATOM 841 C C . VAL A 1 108 ? -2.595 -3.802 -1.219 1.00 97.38 108 VAL A C 1
ATOM 843 O O . VAL A 1 108 ? -2.651 -4.975 -0.869 1.00 97.38 108 VAL A O 1
ATOM 846 N N . ALA A 1 109 ? -3.507 -2.893 -0.863 1.00 97.31 109 ALA A N 1
ATOM 847 C CA . ALA A 1 109 ? -4.621 -3.173 0.042 1.00 97.31 109 ALA A CA 1
ATOM 848 C C . ALA A 1 109 ? -5.572 -4.251 -0.493 1.00 97.31 109 ALA A C 1
ATOM 850 O O . ALA A 1 109 ? -5.832 -5.229 0.200 1.00 97.31 109 ALA A O 1
ATOM 851 N N . VAL A 1 110 ? -6.040 -4.117 -1.737 1.00 95.25 110 VAL A N 1
ATOM 852 C CA . VAL A 1 110 ? -6.937 -5.109 -2.355 1.00 95.25 110 VAL A CA 1
ATOM 853 C C . VAL A 1 110 ? -6.226 -6.446 -2.551 1.00 95.25 110 VAL A C 1
ATOM 855 O O . VAL A 1 110 ? -6.803 -7.498 -2.311 1.00 95.25 110 VAL A O 1
ATOM 858 N N . ARG A 1 111 ? -4.949 -6.445 -2.945 1.00 95.50 111 ARG A N 1
ATOM 859 C CA . ARG A 1 111 ? -4.197 -7.696 -3.090 1.00 95.50 111 ARG A CA 1
ATOM 860 C C . ARG A 1 111 ? -3.972 -8.387 -1.743 1.00 95.50 111 ARG A C 1
ATOM 862 O O . ARG A 1 111 ? -4.031 -9.612 -1.690 1.00 95.50 111 ARG A O 1
ATOM 869 N N . ALA A 1 112 ? -3.763 -7.633 -0.664 1.00 96.06 112 ALA A N 1
ATOM 870 C CA . ALA A 1 112 ? -3.578 -8.190 0.674 1.00 96.06 112 ALA A CA 1
ATOM 871 C C . ALA A 1 112 ? -4.782 -9.027 1.122 1.00 96.06 112 ALA A C 1
ATOM 873 O O . ALA A 1 112 ? -4.582 -10.069 1.738 1.00 96.06 112 ALA A O 1
ATOM 874 N N . THR A 1 113 ? -6.012 -8.656 0.738 1.00 93.69 113 THR A N 1
ATOM 875 C CA . THR A 1 113 ? -7.208 -9.437 1.102 1.00 93.69 113 THR A CA 1
ATOM 876 C C . THR A 1 113 ? -7.198 -10.846 0.513 1.00 93.69 113 THR A C 1
ATOM 878 O O . THR A 1 113 ? -7.801 -11.745 1.084 1.00 93.69 113 THR A O 1
ATOM 881 N N . THR A 1 114 ? -6.488 -11.063 -0.599 1.00 93.38 114 THR A N 1
ATOM 882 C CA . THR A 1 114 ? -6.322 -12.394 -1.211 1.00 93.38 114 THR A CA 1
ATOM 883 C C . THR A 1 114 ? -5.283 -13.266 -0.501 1.00 93.38 114 THR A C 1
ATOM 885 O O . THR A 1 114 ? -5.201 -14.460 -0.772 1.00 93.38 114 THR A O 1
ATOM 888 N N . HIS A 1 115 ? -4.479 -12.678 0.389 1.00 94.88 115 HIS A N 1
ATOM 889 C CA . HIS A 1 115 ? -3.458 -13.371 1.176 1.00 94.88 115 HIS A CA 1
ATOM 890 C C . HIS A 1 115 ? -3.882 -13.628 2.626 1.00 94.88 115 HIS A C 1
ATOM 892 O O . HIS A 1 115 ? -3.158 -14.316 3.341 1.00 94.88 115 HIS A O 1
ATOM 898 N N . LEU A 1 116 ? -5.026 -13.088 3.058 1.00 92.69 116 LEU A N 1
ATOM 899 C CA . LEU A 1 116 ? -5.572 -13.344 4.386 1.00 92.69 116 LEU A CA 1
ATOM 900 C C . LEU A 1 116 ? -5.983 -14.815 4.502 1.00 92.69 116 LEU A C 1
ATOM 902 O O . LEU A 1 116 ? -6.722 -15.337 3.667 1.00 92.69 116 LEU A O 1
ATOM 906 N N . LYS A 1 117 ? -5.508 -15.476 5.554 1.00 89.06 117 LYS A N 1
ATOM 907 C CA . LYS A 1 117 ? -5.838 -16.865 5.896 1.00 89.06 117 LYS A CA 1
ATOM 908 C C . LYS A 1 117 ? -7.137 -16.954 6.680 1.00 89.06 117 LYS A C 1
ATOM 910 O O . LYS A 1 117 ? -7.845 -17.953 6.578 1.00 89.06 117 LYS A O 1
ATOM 915 N N . SER A 1 118 ? -7.439 -15.929 7.478 1.00 77.88 118 SER A N 1
ATOM 916 C CA . SER A 1 118 ? -8.723 -15.845 8.168 1.00 77.88 118 SER A CA 1
ATOM 917 C C . SER A 1 118 ? -9.805 -15.341 7.215 1.00 77.88 118 SER A C 1
ATOM 919 O O . SER A 1 118 ? -9.611 -14.366 6.490 1.00 77.88 118 SER A O 1
ATOM 921 N N . THR A 1 119 ? -10.972 -15.983 7.254 1.00 63.69 119 THR A N 1
ATOM 922 C CA . THR A 1 119 ? -12.190 -15.536 6.561 1.00 63.69 119 THR A CA 1
ATOM 923 C C . THR A 1 119 ? -12.963 -14.480 7.357 1.00 63.69 119 THR A C 1
ATOM 925 O O . THR A 1 119 ? -14.100 -14.149 7.008 1.00 63.69 119 THR A O 1
ATOM 928 N N . ASP A 1 120 ? -12.367 -13.940 8.425 1.00 64.31 120 ASP A N 1
ATOM 929 C CA . ASP A 1 120 ? -13.015 -12.953 9.277 1.00 64.31 120 ASP A CA 1
ATOM 930 C C . ASP A 1 120 ? -13.410 -11.698 8.497 1.00 64.31 120 ASP A C 1
ATOM 932 O O . ASP A 1 120 ? -12.593 -10.933 7.983 1.00 64.31 120 ASP A O 1
ATOM 936 N N . LYS A 1 121 ? -14.721 -11.456 8.468 1.00 64.69 121 LYS A N 1
ATOM 937 C CA . LYS A 1 121 ? -15.390 -10.415 7.672 1.00 64.69 121 LYS A CA 1
ATOM 938 C C . LYS A 1 121 ? -15.207 -8.995 8.226 1.00 64.69 121 LYS A C 1
ATOM 940 O O . LYS A 1 121 ? -15.965 -8.092 7.878 1.00 64.69 121 LYS A O 1
ATOM 945 N N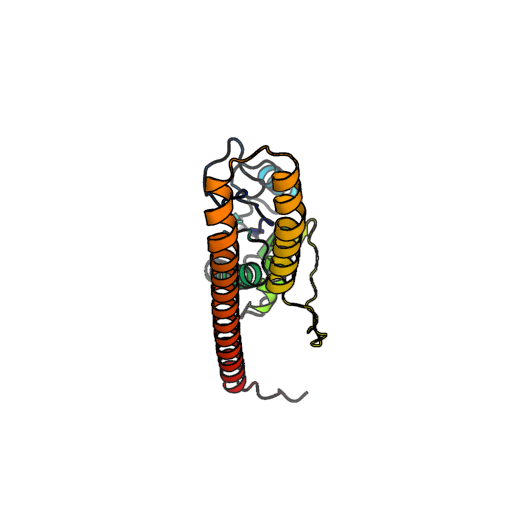 . HIS A 1 122 ? -14.241 -8.785 9.115 1.00 80.50 122 HIS A N 1
ATOM 946 C CA . HIS A 1 122 ? -14.087 -7.538 9.868 1.00 80.50 122 HIS A CA 1
ATOM 947 C C . HIS A 1 122 ? -13.021 -6.592 9.305 1.00 80.50 122 HIS A C 1
ATOM 949 O O . HIS A 1 122 ? -12.791 -5.539 9.901 1.00 80.50 122 HIS A O 1
ATOM 955 N N . ILE A 1 123 ? -12.402 -6.934 8.170 1.00 91.56 123 ILE A N 1
ATOM 956 C CA . ILE A 1 123 ? -11.446 -6.072 7.468 1.00 91.56 123 ILE A CA 1
ATOM 957 C C . ILE A 1 123 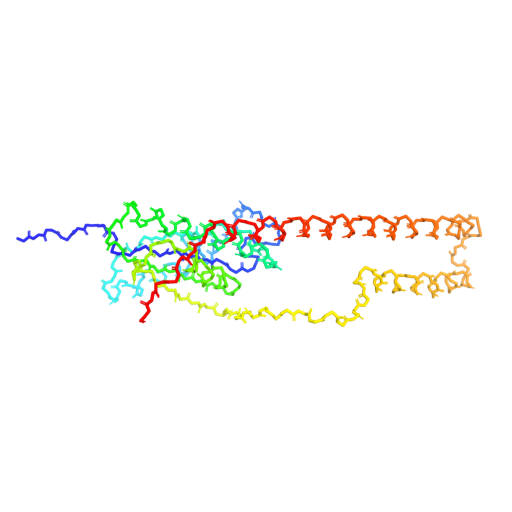? -12.163 -5.363 6.316 1.00 91.56 123 ILE A C 1
ATOM 959 O O . ILE A 1 123 ? -12.586 -5.985 5.343 1.00 91.56 123 ILE A O 1
ATOM 963 N N . LEU A 1 124 ? -12.292 -4.044 6.433 1.00 94.06 124 LEU A N 1
ATOM 964 C CA . LEU A 1 124 ? -12.814 -3.165 5.392 1.00 94.06 124 LEU A CA 1
ATOM 965 C C . LEU A 1 124 ? -11.660 -2.520 4.624 1.00 94.06 124 LEU A C 1
ATOM 967 O O . LEU A 1 124 ? -10.616 -2.222 5.200 1.00 94.06 124 LEU A O 1
ATOM 971 N N . VAL A 1 125 ? -11.860 -2.253 3.334 1.00 95.94 125 VAL A N 1
ATOM 972 C CA . VAL A 1 125 ? -10.877 -1.565 2.487 1.00 95.94 125 VAL A CA 1
ATOM 973 C C . VAL A 1 125 ? -11.531 -0.355 1.829 1.00 95.94 125 VAL A C 1
ATOM 975 O O . VAL A 1 125 ? -12.542 -0.486 1.144 1.00 95.94 125 VAL A O 1
ATOM 978 N N . ALA A 1 126 ? -10.927 0.815 2.010 1.00 96.94 126 ALA A N 1
ATOM 979 C CA . ALA A 1 126 ? -11.270 2.057 1.336 1.00 96.94 126 ALA A CA 1
ATOM 980 C C . ALA A 1 126 ? -10.087 2.510 0.471 1.00 96.94 126 ALA A C 1
ATOM 982 O O . ALA A 1 126 ? -8.969 2.695 0.956 1.00 96.94 126 ALA A O 1
ATOM 983 N N . THR A 1 127 ? -10.326 2.695 -0.824 1.00 97.31 127 THR A N 1
ATOM 984 C CA . THR A 1 127 ? -9.297 3.118 -1.780 1.00 97.31 127 THR A CA 1
ATOM 985 C C . THR A 1 127 ? -9.550 4.533 -2.278 1.00 97.31 127 THR A C 1
ATOM 987 O O . THR A 1 127 ? -10.658 4.857 -2.695 1.00 97.31 127 THR A O 1
ATOM 990 N N . LEU A 1 128 ? -8.505 5.354 -2.310 1.00 96.12 128 LEU A N 1
ATOM 991 C CA . LEU A 1 128 ? -8.522 6.745 -2.751 1.00 96.12 128 LEU A CA 1
ATOM 992 C C . LEU A 1 128 ? -7.672 6.872 -4.019 1.00 96.12 128 LEU A C 1
ATOM 994 O O . LEU A 1 128 ? -6.506 6.470 -4.016 1.00 96.12 128 LEU A O 1
ATOM 998 N N . ALA A 1 129 ? -8.241 7.402 -5.106 1.00 94.69 129 ALA A N 1
ATOM 999 C CA . ALA A 1 129 ? -7.543 7.635 -6.381 1.00 94.69 129 ALA A CA 1
ATOM 1000 C C . ALA A 1 129 ? -6.715 6.428 -6.888 1.00 94.69 129 ALA A C 1
ATOM 1002 O O . ALA A 1 129 ? -5.609 6.582 -7.408 1.00 94.69 129 ALA A O 1
ATOM 1003 N N . THR A 1 130 ? -7.212 5.205 -6.675 1.00 93.94 130 THR A N 1
ATOM 1004 C CA . THR A 1 130 ? -6.481 3.962 -6.964 1.00 93.94 130 THR A CA 1
ATOM 1005 C C . THR A 1 130 ? -6.720 3.504 -8.402 1.00 93.94 130 THR A C 1
ATOM 1007 O O . THR A 1 130 ? -7.868 3.259 -8.763 1.00 93.94 130 THR A O 1
ATOM 1010 N N . PRO A 1 131 ? -5.667 3.323 -9.223 1.00 89.44 131 PRO A N 1
ATOM 1011 C CA . PRO A 1 131 ? -5.817 2.670 -10.516 1.00 89.44 131 PRO A CA 1
ATOM 1012 C C . PRO A 1 131 ? -5.919 1.155 -10.305 1.00 89.44 131 PRO A C 1
ATOM 1014 O O . PRO A 1 131 ? -4.971 0.537 -9.816 1.00 89.44 131 PRO A O 1
ATOM 1017 N N . PHE A 1 132 ? -7.045 0.545 -10.665 1.00 84.44 132 PHE A N 1
ATOM 1018 C CA . PHE A 1 132 ? -7.177 -0.914 -10.660 1.00 84.44 132 PHE A CA 1
ATOM 1019 C C . PHE A 1 132 ? -6.459 -1.495 -11.880 1.00 84.44 132 PHE A C 1
ATOM 1021 O O . PHE A 1 132 ? -6.680 -1.051 -13.005 1.00 84.44 132 PHE A O 1
ATOM 1028 N N . ILE A 1 133 ? -5.544 -2.439 -11.646 1.00 79.31 133 ILE A N 1
ATOM 1029 C CA . ILE A 1 133 ? -4.680 -3.003 -12.688 1.00 79.31 133 ILE A CA 1
ATOM 1030 C C . ILE A 1 133 ? -5.043 -4.458 -12.916 1.00 79.31 133 ILE A C 1
ATOM 1032 O O . ILE A 1 133 ? -4.999 -5.275 -11.999 1.00 79.31 133 ILE A O 1
ATOM 1036 N N . GLU A 1 134 ? -5.311 -4.773 -14.175 1.00 80.69 134 GLU A N 1
ATOM 1037 C CA . GLU A 1 134 ? -5.508 -6.129 -14.658 1.00 80.69 134 GLU A CA 1
ATOM 1038 C C . GLU A 1 134 ? -4.270 -6.578 -15.442 1.00 80.69 134 GLU A C 1
ATOM 1040 O O . GLU A 1 134 ? -3.680 -5.812 -16.210 1.00 80.69 134 GLU A O 1
ATOM 1045 N N . ILE A 1 135 ? -3.826 -7.813 -15.203 1.00 77.75 135 ILE A N 1
ATOM 1046 C CA . ILE A 1 135 ? -2.653 -8.385 -15.866 1.00 77.75 135 ILE A CA 1
ATOM 1047 C C . ILE A 1 135 ? -3.140 -9.431 -16.857 1.00 77.75 135 ILE A C 1
ATOM 1049 O O . ILE A 1 135 ? -3.559 -10.517 -16.467 1.00 77.75 135 ILE A O 1
ATOM 1053 N N . PHE A 1 136 ? -3.008 -9.128 -18.142 1.00 77.38 136 PHE A N 1
ATOM 1054 C CA . PHE A 1 136 ? -3.287 -10.089 -19.199 1.00 77.38 136 PHE A CA 1
ATOM 1055 C C . PHE A 1 136 ? -2.021 -10.879 -19.548 1.00 77.38 136 PHE A C 1
ATOM 1057 O O . PHE A 1 136 ? -0.940 -10.283 -19.678 1.00 77.38 136 PHE A O 1
ATOM 1064 N N . PRO A 1 137 ? -2.111 -12.209 -19.730 1.00 74.00 137 PRO A N 1
ATOM 1065 C CA . PRO A 1 137 ? -1.013 -12.969 -20.299 1.00 74.00 137 PRO A CA 1
ATOM 1066 C C . PRO A 1 137 ? -0.731 -12.431 -21.702 1.00 74.00 137 PRO A C 1
ATOM 1068 O O . PRO A 1 137 ? -1.574 -12.470 -22.596 1.00 74.00 137 PRO A O 1
ATOM 1071 N N . ARG A 1 138 ? 0.473 -11.892 -21.896 1.00 68.81 138 ARG A N 1
ATOM 1072 C CA . ARG A 1 138 ? 0.914 -11.425 -23.207 1.00 68.81 138 ARG A CA 1
ATOM 1073 C C . ARG A 1 138 ? 1.142 -12.655 -24.082 1.00 68.81 138 ARG A C 1
ATOM 1075 O O . ARG A 1 138 ? 2.128 -13.364 -23.874 1.00 68.81 138 ARG A O 1
ATOM 1082 N N . SER A 1 139 ? 0.256 -12.900 -25.052 1.00 65.19 139 SER A N 1
ATOM 1083 C CA . SER A 1 139 ? 0.582 -13.788 -26.169 1.00 65.19 139 SER A CA 1
ATOM 1084 C C . SER A 1 139 ? 1.875 -13.256 -26.783 1.00 65.19 139 SER A C 1
ATOM 1086 O O . SER A 1 139 ? 2.055 -12.044 -26.929 1.00 65.19 139 SER A O 1
ATOM 1088 N N . SER A 1 140 ? 2.849 -14.133 -27.005 1.00 55.03 140 SER A N 1
ATOM 1089 C CA . SER A 1 140 ? 4.200 -13.769 -27.422 1.00 55.03 140 SER A CA 1
ATOM 1090 C C . SER A 1 140 ? 4.214 -13.237 -28.856 1.00 55.03 140 SER A C 1
ATOM 1092 O O . SER A 1 140 ? 4.719 -13.883 -29.766 1.00 55.03 140 SER A O 1
ATOM 1094 N N . ILE A 1 141 ? 3.659 -12.052 -29.075 1.00 54.50 141 ILE A N 1
ATOM 1095 C CA . ILE A 1 141 ? 3.917 -11.263 -30.267 1.00 54.50 141 ILE A CA 1
ATOM 1096 C C . ILE A 1 141 ? 5.308 -10.685 -30.054 1.00 54.50 141 ILE A C 1
ATOM 1098 O O . ILE A 1 141 ? 5.555 -10.033 -29.035 1.00 54.50 141 ILE A O 1
ATOM 1102 N N . LEU A 1 142 ? 6.209 -11.008 -30.983 1.00 55.16 142 LEU A N 1
ATOM 1103 C CA . LEU A 1 142 ? 7.602 -10.578 -31.071 1.00 55.16 142 LEU A CA 1
ATOM 1104 C C . LEU A 1 142 ? 7.743 -9.058 -30.884 1.00 55.16 142 LEU A C 1
ATOM 1106 O O . LEU A 1 142 ? 7.904 -8.311 -31.841 1.00 55.16 142 LEU A O 1
ATOM 1110 N N . SER A 1 143 ? 7.698 -8.567 -29.649 1.00 54.38 143 SER A N 1
ATOM 1111 C CA . SER A 1 143 ? 8.179 -7.228 -29.351 1.00 54.38 143 SER A CA 1
ATOM 1112 C C . SER A 1 143 ? 9.697 -7.334 -29.255 1.00 54.38 143 SER A C 1
ATOM 1114 O O . SER A 1 143 ? 10.166 -8.103 -28.401 1.00 54.38 143 SER A O 1
ATOM 1116 N N . PRO A 1 144 ? 10.474 -6.613 -30.084 1.00 57.44 144 PRO A N 1
ATOM 1117 C CA . PRO A 1 144 ? 11.913 -6.540 -29.887 1.00 57.44 144 PRO A CA 1
ATOM 1118 C C . PRO A 1 144 ? 12.170 -6.148 -28.433 1.00 57.44 144 PRO A C 1
ATOM 1120 O O . PRO A 1 144 ? 11.448 -5.326 -27.861 1.00 57.44 144 PRO A O 1
ATOM 1123 N N . SER A 1 145 ? 13.129 -6.822 -27.793 1.00 67.25 145 SER A N 1
ATOM 1124 C CA . SER A 1 145 ? 13.401 -6.557 -26.381 1.00 67.25 145 SER A CA 1
ATOM 1125 C C . SER A 1 145 ? 13.660 -5.054 -26.200 1.00 67.25 145 SER A C 1
ATOM 1127 O O . SER A 1 145 ? 14.328 -4.465 -27.049 1.00 67.25 145 SER A O 1
ATOM 1129 N N . PRO A 1 146 ? 13.173 -4.411 -25.125 1.00 71.56 146 PRO A N 1
ATOM 1130 C CA . PRO A 1 146 ? 13.416 -2.983 -24.904 1.00 71.56 146 PRO A CA 1
ATOM 1131 C C . PRO A 1 146 ? 14.917 -2.653 -24.896 1.00 71.56 146 PRO A C 1
ATOM 1133 O O . PRO A 1 146 ? 15.313 -1.566 -25.298 1.00 71.56 146 PRO A O 1
ATOM 1136 N N . VAL A 1 147 ? 15.754 -3.630 -24.527 1.00 69.00 147 VAL A N 1
ATOM 1137 C CA . VAL A 1 147 ? 17.213 -3.583 -24.678 1.00 69.00 147 VAL A CA 1
ATOM 1138 C C . VAL A 1 147 ? 17.619 -3.457 -26.147 1.00 69.00 147 VAL A C 1
ATOM 1140 O O . VAL A 1 147 ? 18.380 -2.561 -26.480 1.00 69.00 147 VAL A O 1
ATOM 1143 N N . LEU A 1 148 ? 17.111 -4.315 -27.034 1.00 72.94 148 LEU A N 1
ATOM 1144 C CA . LEU A 1 148 ? 17.413 -4.269 -28.468 1.00 72.94 148 LEU A CA 1
ATOM 1145 C C . LEU A 1 148 ? 16.938 -2.954 -29.100 1.00 72.94 148 LEU A C 1
ATOM 1147 O O . LEU A 1 148 ? 17.669 -2.363 -29.887 1.00 72.94 148 LEU A O 1
ATOM 1151 N N . THR A 1 149 ? 15.759 -2.463 -28.711 1.00 76.75 149 THR A N 1
ATOM 1152 C CA . THR A 1 149 ? 15.241 -1.163 -29.165 1.00 76.75 149 THR A CA 1
ATOM 1153 C C . THR A 1 149 ? 16.126 -0.008 -28.694 1.00 76.75 149 THR A C 1
ATOM 1155 O O . THR A 1 149 ? 16.448 0.877 -29.482 1.00 76.75 149 THR A O 1
ATOM 1158 N N . PHE A 1 150 ? 16.571 -0.025 -27.433 1.00 79.31 150 PHE A N 1
ATOM 1159 C CA . PHE A 1 150 ? 17.489 0.983 -26.898 1.00 79.31 150 PHE A CA 1
ATOM 1160 C C . PHE A 1 150 ? 18.857 0.938 -27.589 1.00 79.31 150 PHE A C 1
ATOM 1162 O O . PHE A 1 150 ? 19.385 1.978 -27.966 1.00 79.31 150 PHE A O 1
ATOM 1169 N N . VAL A 1 151 ? 19.406 -0.260 -27.811 1.00 78.75 151 VAL A N 1
ATOM 1170 C CA . VAL A 1 151 ? 20.668 -0.469 -28.539 1.00 78.75 151 VAL A CA 1
ATOM 1171 C C . VAL A 1 151 ? 20.556 0.045 -29.968 1.00 78.75 151 VAL A C 1
ATOM 1173 O O . VAL A 1 151 ? 21.451 0.744 -30.431 1.00 78.75 151 VAL A O 1
ATOM 1176 N N . TYR A 1 152 ? 19.451 -0.256 -30.648 1.00 79.19 152 TYR A N 1
ATOM 1177 C CA . TYR A 1 152 ? 19.184 0.236 -31.994 1.00 79.19 152 TYR A CA 1
ATOM 1178 C C . TYR A 1 152 ? 19.117 1.767 -32.026 1.00 79.19 152 TYR A C 1
ATOM 1180 O O . TYR A 1 152 ? 19.768 2.391 -32.861 1.00 79.19 152 TYR A O 1
ATOM 1188 N N . LEU A 1 153 ? 18.389 2.389 -31.095 1.00 81.50 153 LEU A N 1
ATOM 1189 C CA . LEU A 1 153 ? 18.290 3.847 -31.020 1.00 81.50 153 LEU A CA 1
ATOM 1190 C C . LEU A 1 153 ? 19.649 4.490 -30.711 1.00 81.50 153 LEU A C 1
ATOM 1192 O O . LEU A 1 153 ? 20.046 5.435 -31.387 1.00 81.50 153 LEU A O 1
ATOM 1196 N N . ALA A 1 154 ? 20.390 3.944 -29.744 1.00 80.81 154 ALA A N 1
ATOM 1197 C CA . ALA A 1 154 ? 21.728 4.409 -29.397 1.00 80.81 154 ALA A CA 1
ATOM 1198 C C . ALA A 1 154 ? 22.691 4.280 -30.586 1.00 80.81 154 ALA A C 1
ATOM 1200 O O . ALA A 1 154 ? 23.403 5.232 -30.888 1.00 80.81 154 ALA A O 1
ATOM 1201 N N . ALA A 1 155 ? 22.668 3.156 -31.308 1.00 81.75 155 ALA A N 1
ATOM 1202 C CA . ALA A 1 155 ? 23.477 2.958 -32.508 1.00 81.75 155 ALA A CA 1
ATOM 1203 C C . ALA A 1 155 ? 23.147 3.989 -33.597 1.00 81.75 155 ALA A C 1
ATOM 1205 O O . ALA A 1 155 ? 24.064 4.548 -34.190 1.00 81.75 155 ALA A O 1
ATOM 1206 N N . ASN A 1 156 ? 21.866 4.300 -33.816 1.00 77.44 156 ASN A N 1
ATOM 1207 C CA . ASN A 1 156 ? 21.452 5.324 -34.780 1.00 77.44 156 ASN A CA 1
ATOM 1208 C C . ASN A 1 156 ? 21.896 6.735 -34.362 1.00 77.44 156 ASN A C 1
ATOM 1210 O O . ASN A 1 156 ? 22.360 7.500 -35.203 1.00 77.44 156 ASN A O 1
ATOM 1214 N N . VAL A 1 157 ? 21.826 7.073 -33.070 1.00 79.75 157 VAL A N 1
ATOM 1215 C CA . VAL A 1 157 ? 22.354 8.350 -32.560 1.00 79.75 157 VAL A CA 1
ATOM 1216 C C . VAL A 1 157 ? 23.870 8.420 -32.747 1.00 79.75 157 VAL A C 1
ATOM 1218 O O . VAL A 1 157 ? 24.379 9.438 -33.208 1.00 79.75 157 VAL A O 1
ATOM 1221 N N . MET A 1 158 ? 24.597 7.338 -32.456 1.00 75.62 158 MET A N 1
ATOM 1222 C CA . MET A 1 158 ? 26.046 7.281 -32.669 1.00 75.62 158 MET A CA 1
ATOM 1223 C C . MET A 1 158 ? 26.395 7.414 -34.160 1.00 75.62 158 MET A C 1
ATOM 1225 O O . MET A 1 158 ? 27.264 8.205 -34.511 1.00 75.62 158 MET A O 1
ATOM 1229 N N . LEU A 1 159 ? 25.679 6.711 -35.042 1.00 77.38 159 LEU A N 1
ATOM 1230 C CA . LEU A 1 159 ? 25.868 6.766 -36.496 1.00 77.38 159 LEU A CA 1
ATOM 1231 C C . LEU A 1 159 ? 25.474 8.116 -37.111 1.00 77.38 159 LEU A C 1
ATOM 1233 O O . LEU A 1 159 ? 26.044 8.485 -38.127 1.00 77.38 159 LEU A O 1
ATOM 1237 N N . GLY A 1 160 ? 24.523 8.853 -36.533 1.00 73.25 160 GLY A N 1
ATOM 1238 C CA . GLY A 1 160 ? 24.091 10.155 -37.055 1.00 73.25 160 GLY A CA 1
ATOM 1239 C C . GLY A 1 160 ? 24.899 11.337 -36.514 1.00 73.25 160 GLY A C 1
ATOM 1240 O O . GLY A 1 160 ? 25.305 12.219 -37.268 1.00 73.25 160 GLY A O 1
ATOM 1241 N N . VAL A 1 161 ? 25.159 11.361 -35.204 1.00 73.31 161 VAL A N 1
ATOM 1242 C CA . VAL A 1 161 ? 25.776 12.514 -34.527 1.00 73.31 161 VAL A CA 1
ATOM 1243 C C . VAL A 1 161 ? 27.292 12.537 -34.721 1.00 73.31 161 VAL A C 1
ATOM 1245 O O . VAL A 1 161 ? 27.862 13.607 -34.927 1.00 73.31 161 VAL A O 1
ATOM 1248 N N . PHE A 1 162 ? 27.969 11.384 -34.709 1.00 67.81 162 PHE A N 1
ATOM 1249 C CA . PHE A 1 162 ? 29.433 11.364 -34.816 1.00 67.81 162 PHE A CA 1
ATOM 1250 C C . PHE A 1 162 ? 29.962 11.791 -36.192 1.00 67.81 162 PHE A C 1
ATOM 1252 O O . PHE A 1 162 ? 30.890 12.599 -36.216 1.00 67.81 162 PHE A O 1
ATOM 1259 N N . PRO A 1 163 ? 29.390 11.355 -37.333 1.00 68.88 163 PRO A N 1
ATOM 1260 C CA . PRO A 1 163 ? 29.816 11.848 -38.645 1.00 68.88 163 PRO A CA 1
ATOM 1261 C C . PRO A 1 163 ? 29.541 13.342 -38.841 1.00 68.88 163 PRO A C 1
ATOM 1263 O O . PRO A 1 163 ? 30.322 14.034 -39.488 1.00 68.88 163 PRO A O 1
ATOM 1266 N N . PHE A 1 164 ? 28.473 13.868 -38.235 1.00 71.88 164 PHE A N 1
ATOM 1267 C CA . PHE A 1 164 ? 28.165 15.298 -38.259 1.00 71.88 164 PHE A CA 1
ATOM 1268 C C . PHE A 1 164 ? 29.190 16.127 -37.462 1.00 71.88 164 PHE A C 1
ATOM 1270 O O . PHE A 1 164 ? 29.698 17.142 -37.943 1.00 71.88 164 PHE A O 1
ATOM 1277 N N . LEU A 1 165 ? 29.568 15.665 -36.265 1.00 68.00 165 LEU A N 1
ATOM 1278 C CA . LEU A 1 165 ? 30.639 16.282 -35.469 1.00 68.00 165 LEU A CA 1
ATOM 1279 C C . LEU A 1 165 ? 32.026 16.134 -36.129 1.00 68.00 165 LEU A C 1
ATOM 1281 O O . LEU A 1 165 ? 32.894 16.985 -35.937 1.00 68.00 165 LEU A O 1
ATOM 1285 N N . PHE A 1 166 ? 32.227 15.082 -36.928 1.00 64.31 166 PHE A N 1
ATOM 1286 C CA . PHE A 1 166 ? 33.425 14.871 -37.744 1.00 64.31 166 PHE A CA 1
ATOM 1287 C C . PHE A 1 166 ? 33.516 15.880 -38.898 1.00 64.31 166 PHE A C 1
ATOM 1289 O O . PHE A 1 166 ? 34.550 16.528 -39.053 1.00 64.31 166 PHE A O 1
ATOM 1296 N N . LEU A 1 167 ? 32.428 16.076 -39.656 1.00 67.38 167 LEU A N 1
ATOM 1297 C CA . LEU A 1 167 ? 32.382 17.023 -40.780 1.00 67.38 167 LEU A CA 1
ATOM 1298 C C . LEU A 1 167 ? 32.585 18.483 -40.351 1.00 67.38 167 LEU A C 1
ATOM 1300 O O . LEU A 1 167 ? 33.110 19.282 -41.120 1.00 67.38 167 LEU A O 1
ATOM 1304 N N . THR A 1 168 ? 32.165 18.838 -39.137 1.00 75.56 168 THR A N 1
ATOM 1305 C CA . THR A 1 168 ? 32.230 20.217 -38.625 1.00 75.56 168 THR A CA 1
ATOM 1306 C C . THR A 1 168 ? 33.591 20.591 -38.028 1.00 75.56 168 THR A C 1
ATOM 1308 O O . THR A 1 168 ? 33.793 21.746 -37.661 1.00 75.56 168 THR A O 1
ATOM 1311 N N . GLY A 1 169 ? 34.546 19.652 -37.936 1.00 69.69 169 GLY A N 1
ATOM 1312 C CA . GLY A 1 169 ? 35.926 19.940 -37.514 1.00 69.69 169 GLY A CA 1
ATOM 1313 C C . GLY A 1 169 ? 36.090 20.323 -36.037 1.00 69.69 169 GLY A C 1
ATOM 1314 O O . GLY A 1 169 ? 37.159 20.773 -35.629 1.00 69.69 169 GLY A O 1
ATOM 1315 N N . ILE A 1 170 ? 35.053 20.128 -35.218 1.00 69.06 170 ILE A N 1
ATOM 1316 C CA . ILE A 1 170 ? 35.021 20.540 -33.805 1.00 69.06 170 ILE A CA 1
ATOM 1317 C C . ILE A 1 170 ? 35.956 19.672 -32.932 1.00 69.06 170 ILE A C 1
ATOM 1319 O O . ILE A 1 170 ? 36.359 20.084 -31.844 1.00 69.06 170 ILE A O 1
ATOM 1323 N N . ILE A 1 171 ? 36.356 18.482 -33.400 1.00 62.69 171 ILE A N 1
ATOM 1324 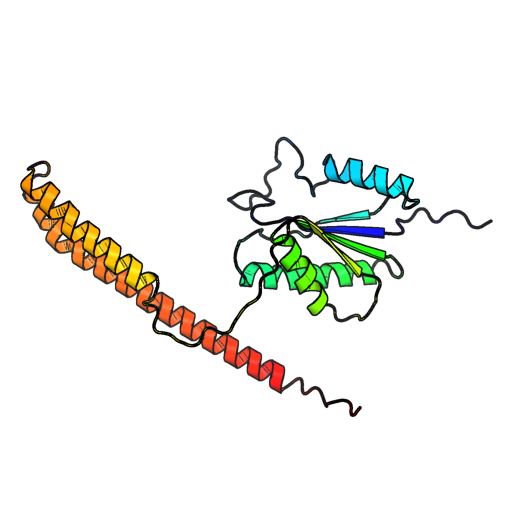C CA . ILE A 1 171 ? 37.185 17.523 -32.651 1.00 62.69 171 ILE A CA 1
ATOM 1325 C C . ILE A 1 171 ? 38.439 17.159 -33.464 1.00 62.69 171 ILE A C 1
ATOM 1327 O O . ILE A 1 171 ? 38.350 16.881 -34.655 1.00 62.69 171 ILE A O 1
ATOM 1331 N N . LYS A 1 172 ? 39.617 17.142 -32.819 1.00 64.25 172 LYS A N 1
ATOM 1332 C CA . LYS A 1 172 ? 40.914 16.858 -33.466 1.00 64.25 172 LYS A CA 1
ATOM 1333 C C . LYS A 1 172 ? 41.024 15.395 -33.956 1.00 64.25 172 LYS A C 1
ATOM 1335 O O . LYS A 1 172 ? 40.540 14.490 -33.278 1.00 64.25 172 LYS A O 1
ATOM 1340 N N . PRO A 1 173 ? 41.753 15.121 -35.054 1.00 62.50 173 PRO A N 1
ATOM 1341 C CA . PRO A 1 173 ? 41.816 13.795 -35.688 1.00 62.50 173 PRO A CA 1
ATOM 1342 C C . PRO A 1 173 ? 42.372 12.666 -34.802 1.00 62.50 173 PRO A C 1
ATOM 1344 O O . PRO A 1 173 ? 41.999 11.506 -34.956 1.00 62.50 173 PRO A O 1
ATOM 1347 N N . LEU A 1 174 ? 43.215 12.987 -33.816 1.00 60.97 174 LEU A N 1
ATOM 1348 C CA . LEU A 1 174 ? 43.834 11.988 -32.940 1.00 60.97 174 LEU A CA 1
ATOM 1349 C C . LEU A 1 174 ? 42.864 11.406 -31.893 1.00 60.97 174 LEU A C 1
ATOM 1351 O O . LEU A 1 174 ? 42.974 10.238 -31.529 1.00 60.97 174 LEU A O 1
ATOM 1355 N N . THR A 1 175 ? 41.884 12.184 -31.422 1.00 60.75 175 THR A N 1
ATOM 1356 C CA . THR A 1 175 ? 40.830 11.679 -30.523 1.00 60.75 175 THR A CA 1
ATOM 1357 C C . THR A 1 175 ? 39.739 10.924 -31.291 1.00 60.75 175 THR A C 1
ATOM 1359 O O . THR A 1 175 ? 39.064 10.072 -30.716 1.00 60.75 175 THR A O 1
ATOM 1362 N N . GLN A 1 176 ? 39.608 11.167 -32.601 1.00 58.66 176 GLN A N 1
ATOM 1363 C CA . GLN A 1 176 ? 38.647 10.491 -33.479 1.00 58.66 176 GLN A CA 1
ATOM 1364 C C . GLN A 1 176 ? 39.019 9.023 -33.745 1.00 58.66 176 GLN A C 1
ATOM 1366 O O . GLN A 1 176 ? 38.132 8.171 -33.768 1.00 58.66 176 GLN A O 1
ATOM 1371 N N . PHE A 1 177 ? 40.312 8.699 -33.856 1.00 63.66 177 PHE A N 1
ATOM 1372 C CA . PHE A 1 177 ? 40.776 7.318 -34.057 1.00 63.66 177 PHE A CA 1
ATOM 1373 C C . PHE A 1 177 ? 40.355 6.385 -32.909 1.00 63.66 177 PHE A C 1
ATOM 1375 O O . PHE A 1 177 ? 39.800 5.308 -33.129 1.00 63.66 177 PHE A O 1
ATOM 1382 N N . TRP A 1 178 ? 40.545 6.834 -31.667 1.00 63.09 178 TRP A N 1
ATOM 1383 C CA . TRP A 1 178 ? 40.200 6.053 -30.480 1.00 63.09 178 TRP A CA 1
ATOM 1384 C C . TRP A 1 178 ? 38.686 5.888 -30.286 1.00 63.09 178 TRP A C 1
ATOM 1386 O O . TRP A 1 178 ? 38.244 4.837 -29.827 1.00 63.09 178 TRP A O 1
ATOM 1396 N N . LEU A 1 179 ? 37.878 6.878 -30.679 1.00 62.97 179 LEU A N 1
ATOM 1397 C CA . LEU A 1 179 ? 36.413 6.797 -30.611 1.00 62.97 179 LEU A CA 1
ATOM 1398 C C . LEU A 1 179 ? 35.830 5.818 -31.640 1.00 62.97 179 LEU A C 1
ATOM 1400 O O . LEU A 1 179 ? 34.930 5.052 -31.298 1.00 62.97 179 LEU A O 1
ATOM 1404 N N . VAL A 1 180 ? 36.368 5.790 -32.865 1.00 66.38 180 VAL A N 1
ATOM 1405 C CA . VAL A 1 180 ? 35.963 4.822 -33.902 1.00 66.38 180 VAL A CA 1
ATOM 1406 C C . VAL A 1 180 ? 36.361 3.396 -33.518 1.00 66.38 180 VAL A C 1
ATOM 1408 O O . VAL A 1 180 ? 35.605 2.463 -33.774 1.00 66.38 180 VAL A O 1
ATOM 1411 N N . LEU A 1 181 ? 37.513 3.219 -32.866 1.00 69.81 181 LEU A N 1
ATOM 1412 C CA . LEU A 1 181 ? 37.995 1.897 -32.470 1.00 69.81 181 LEU A CA 1
ATOM 1413 C C . LEU A 1 181 ? 37.284 1.358 -31.216 1.00 69.81 181 LEU A C 1
ATOM 1415 O O . LEU A 1 181 ? 36.849 0.207 -31.192 1.00 69.81 181 LEU A O 1
ATOM 1419 N N . TYR A 1 182 ? 37.142 2.179 -30.172 1.00 74.56 182 TYR A N 1
ATOM 1420 C CA . TYR A 1 182 ? 36.625 1.723 -28.877 1.00 74.56 182 TYR A CA 1
ATOM 1421 C C . TYR A 1 182 ? 35.120 1.911 -28.694 1.00 74.56 182 TYR A C 1
ATOM 1423 O O . TYR A 1 182 ? 34.525 1.190 -27.894 1.00 74.56 182 TYR A O 1
ATOM 1431 N N . GLY A 1 183 ? 34.481 2.818 -29.438 1.00 73.31 183 GLY A N 1
ATOM 1432 C CA . GLY A 1 183 ? 33.030 3.028 -29.383 1.00 73.31 183 GLY A CA 1
ATOM 1433 C C . GLY A 1 183 ? 32.228 1.760 -29.711 1.00 73.31 183 GLY A C 1
ATOM 1434 O O . GLY A 1 183 ? 31.390 1.351 -28.902 1.00 73.31 183 GLY A O 1
ATOM 1435 N N . PRO A 1 184 ? 32.512 1.070 -30.833 1.00 75.88 184 PRO A N 1
ATOM 1436 C CA . PRO A 1 184 ? 31.856 -0.190 -31.175 1.00 75.88 184 PRO A CA 1
ATOM 1437 C C . PRO A 1 184 ? 32.135 -1.301 -30.159 1.00 75.88 184 PRO A C 1
ATOM 1439 O O . PRO A 1 184 ? 31.220 -2.033 -29.794 1.00 75.88 184 PRO A O 1
ATOM 1442 N N . LEU A 1 185 ? 33.367 -1.404 -29.646 1.00 74.38 185 LEU A N 1
ATOM 1443 C CA . LEU A 1 185 ? 33.730 -2.410 -28.641 1.00 74.38 185 LEU A CA 1
ATOM 1444 C C . LEU A 1 185 ? 33.000 -2.179 -27.310 1.00 74.38 185 LEU A C 1
ATOM 1446 O O . LEU A 1 185 ? 32.488 -3.132 -26.721 1.00 74.38 185 LEU A O 1
ATOM 1450 N N . ALA A 1 186 ? 32.889 -0.926 -26.861 1.00 75.19 186 ALA A N 1
ATOM 1451 C CA . ALA A 1 186 ? 32.120 -0.569 -25.672 1.00 75.19 186 ALA A CA 1
ATOM 1452 C C . ALA A 1 186 ? 30.623 -0.856 -25.865 1.00 75.19 186 ALA A C 1
ATOM 1454 O O . ALA A 1 186 ? 29.986 -1.422 -24.975 1.00 75.19 186 ALA A O 1
ATOM 1455 N N . LEU A 1 187 ? 30.066 -0.546 -27.042 1.00 76.12 187 LEU A N 1
ATOM 1456 C CA . LEU A 1 187 ? 28.675 -0.859 -27.365 1.00 76.12 187 LEU A CA 1
ATOM 1457 C C . LEU A 1 187 ? 28.431 -2.375 -27.381 1.00 76.12 187 LEU A C 1
ATOM 1459 O O . LEU A 1 187 ? 27.473 -2.836 -26.765 1.00 76.12 187 LEU A O 1
ATOM 1463 N N . ILE A 1 188 ? 29.316 -3.160 -28.003 1.00 80.75 188 ILE A N 1
ATOM 1464 C CA . ILE A 1 188 ? 29.246 -4.629 -28.001 1.00 80.75 188 ILE A CA 1
ATOM 1465 C C . ILE A 1 188 ? 29.323 -5.170 -26.570 1.00 80.75 188 ILE A C 1
ATOM 1467 O O . ILE A 1 188 ? 28.530 -6.039 -26.211 1.00 80.75 188 ILE A O 1
ATOM 1471 N N . ALA A 1 189 ? 30.215 -4.642 -25.728 1.00 75.25 189 ALA A N 1
ATOM 1472 C CA . ALA A 1 189 ? 30.329 -5.052 -24.329 1.00 75.25 189 ALA A CA 1
ATOM 1473 C C . ALA A 1 189 ? 29.053 -4.741 -23.527 1.00 75.25 189 ALA A C 1
ATOM 1475 O O . ALA A 1 189 ? 28.596 -5.583 -22.751 1.00 75.25 189 ALA A O 1
ATOM 1476 N N . ILE A 1 190 ? 28.431 -3.578 -23.750 1.00 78.44 190 ILE A N 1
ATOM 1477 C CA . ILE A 1 190 ? 27.148 -3.203 -23.135 1.00 78.44 190 ILE A CA 1
ATOM 1478 C C . ILE A 1 190 ? 26.035 -4.144 -23.615 1.00 78.44 190 ILE A C 1
ATOM 1480 O O . ILE A 1 190 ? 25.309 -4.707 -22.792 1.00 78.44 190 ILE A O 1
ATOM 1484 N N . VAL A 1 191 ? 25.927 -4.377 -24.926 1.00 77.50 191 VAL A N 1
ATOM 1485 C CA . VAL A 1 191 ? 24.942 -5.298 -25.518 1.00 77.50 191 VAL A CA 1
ATOM 1486 C C . VAL A 1 191 ? 25.110 -6.702 -24.949 1.00 77.50 191 VAL A C 1
ATOM 1488 O O . VAL A 1 191 ? 24.134 -7.301 -24.496 1.00 77.50 191 VAL A O 1
ATOM 1491 N N . ALA A 1 192 ? 26.342 -7.210 -24.907 1.00 77.81 192 ALA A N 1
ATOM 1492 C CA . ALA A 1 192 ? 26.658 -8.509 -24.337 1.00 77.81 192 ALA A CA 1
ATOM 1493 C C . ALA A 1 192 ? 26.283 -8.559 -22.851 1.00 77.81 192 ALA A C 1
ATOM 1495 O O . ALA A 1 192 ? 25.600 -9.493 -22.432 1.00 77.81 192 ALA A O 1
ATOM 1496 N N . HIS A 1 193 ? 26.637 -7.541 -22.061 1.00 78.00 193 HIS A N 1
ATOM 1497 C CA . HIS A 1 193 ? 26.286 -7.473 -20.643 1.00 78.00 193 HIS A CA 1
ATOM 1498 C C . HIS A 1 193 ? 24.768 -7.545 -20.430 1.00 78.00 193 HIS A C 1
ATOM 1500 O O . HIS A 1 193 ? 24.298 -8.358 -19.631 1.00 78.00 193 HIS A O 1
ATOM 1506 N N . PHE A 1 194 ? 23.980 -6.771 -21.179 1.00 73.62 194 PHE A N 1
ATOM 1507 C CA . PHE A 1 194 ? 22.519 -6.808 -21.078 1.00 73.62 194 PHE A CA 1
ATOM 1508 C C . PHE A 1 194 ? 21.910 -8.108 -21.620 1.00 73.62 194 PHE A C 1
ATOM 1510 O O . PHE A 1 194 ? 20.950 -8.620 -21.038 1.00 73.62 194 PHE A O 1
ATOM 1517 N N . PHE A 1 195 ? 22.459 -8.695 -22.685 1.00 76.38 195 PHE A N 1
ATOM 1518 C CA . PHE A 1 195 ? 21.999 -9.984 -23.208 1.00 76.38 195 PHE A CA 1
ATOM 1519 C C . PHE A 1 195 ? 22.274 -11.120 -22.208 1.00 76.38 195 PHE A C 1
ATOM 1521 O O . PHE A 1 195 ? 21.379 -11.899 -21.867 1.00 76.38 195 PHE A O 1
ATOM 1528 N N . PHE A 1 196 ? 23.473 -11.170 -21.627 1.00 71.31 196 PHE A N 1
ATOM 1529 C CA . PHE A 1 196 ? 23.808 -12.127 -20.571 1.00 71.31 196 PHE A CA 1
ATOM 1530 C C . PHE A 1 196 ? 22.999 -11.889 -19.290 1.00 71.31 196 PHE A C 1
ATOM 1532 O O . PHE A 1 196 ? 22.558 -12.849 -18.654 1.00 71.31 196 PHE A O 1
ATOM 1539 N N . ASN A 1 197 ? 22.740 -10.637 -18.911 1.00 70.81 197 ASN A N 1
ATOM 1540 C CA . ASN A 1 197 ? 21.945 -10.340 -17.721 1.00 70.81 197 ASN A CA 1
ATOM 1541 C C . ASN A 1 197 ? 20.454 -10.667 -17.936 1.00 70.81 197 ASN A C 1
ATOM 1543 O O . ASN A 1 197 ? 19.822 -11.277 -17.076 1.00 70.81 197 ASN A O 1
ATOM 1547 N N . SER A 1 198 ? 19.895 -10.369 -19.113 1.00 69.75 198 SER A N 1
ATOM 1548 C CA . SER A 1 198 ? 18.500 -10.695 -19.447 1.00 69.75 198 SER A CA 1
ATOM 1549 C C . SER A 1 198 ? 18.261 -12.202 -19.564 1.00 69.75 198 SER A C 1
ATOM 1551 O O . SER A 1 198 ? 17.268 -12.708 -19.039 1.00 69.75 198 SER A O 1
ATOM 1553 N N . THR A 1 199 ? 19.193 -12.955 -20.156 1.00 72.56 199 THR A N 1
ATOM 1554 C CA . THR A 1 199 ? 19.125 -14.426 -20.197 1.00 72.56 199 THR A CA 1
ATOM 1555 C C . THR A 1 199 ? 19.257 -15.042 -18.803 1.00 72.56 199 THR A C 1
ATOM 1557 O O . THR A 1 199 ? 18.519 -15.978 -18.479 1.00 72.56 199 THR A O 1
ATOM 1560 N N . ARG A 1 200 ? 20.121 -14.492 -17.934 1.00 73.00 200 ARG A N 1
ATOM 1561 C CA . ARG A 1 200 ? 20.197 -14.878 -16.511 1.00 73.00 200 ARG A CA 1
ATOM 1562 C C . ARG A 1 200 ? 18.888 -14.594 -15.774 1.00 73.00 200 ARG A C 1
ATOM 1564 O O . ARG A 1 200 ? 18.404 -15.466 -15.052 1.00 73.00 200 ARG A O 1
ATOM 1571 N N . GLN A 1 201 ? 18.282 -13.425 -15.982 1.00 70.69 201 GLN A N 1
ATOM 1572 C CA . GLN A 1 201 ? 16.998 -13.082 -15.367 1.00 70.69 201 GLN A CA 1
ATOM 1573 C C . GLN A 1 201 ? 15.848 -13.955 -15.879 1.00 70.69 201 GLN A C 1
ATOM 1575 O O . GLN A 1 201 ? 15.022 -14.384 -15.072 1.00 70.69 201 GLN A O 1
ATOM 1580 N N . LYS A 1 202 ? 15.819 -14.287 -17.177 1.00 70.50 202 LYS A N 1
ATOM 1581 C CA . LYS A 1 202 ? 14.840 -15.222 -17.751 1.00 70.50 202 LYS A CA 1
ATOM 1582 C C . LYS A 1 202 ? 14.979 -16.611 -17.128 1.00 70.50 202 LYS A C 1
ATOM 1584 O O . LYS A 1 202 ? 14.007 -17.123 -16.589 1.00 70.50 202 LYS A O 1
ATOM 1589 N N . LYS A 1 203 ? 16.201 -17.159 -17.056 1.00 75.25 203 LYS A N 1
ATOM 1590 C CA . LYS A 1 203 ? 16.461 -18.439 -16.368 1.00 75.25 203 LYS A CA 1
ATOM 1591 C C . LYS A 1 203 ? 16.037 -18.407 -14.895 1.00 75.25 203 LYS A C 1
ATOM 1593 O O . LYS A 1 203 ? 15.497 -19.395 -14.405 1.00 75.25 203 LYS A O 1
ATOM 1598 N N . LYS A 1 204 ? 16.258 -17.293 -14.184 1.00 74.25 204 LYS A N 1
ATOM 1599 C CA . LYS A 1 204 ? 15.817 -17.130 -12.787 1.00 74.25 204 LYS A CA 1
ATOM 1600 C C . LYS A 1 204 ? 14.287 -17.108 -12.679 1.00 74.25 204 LYS A C 1
ATOM 1602 O O . LYS A 1 204 ? 13.748 -17.805 -11.828 1.00 74.25 204 LYS A O 1
ATOM 1607 N N . ARG A 1 205 ? 13.594 -16.379 -13.564 1.00 71.19 205 ARG A N 1
ATOM 1608 C CA . ARG A 1 205 ? 12.122 -16.360 -13.644 1.00 71.19 205 ARG A CA 1
ATOM 1609 C C . ARG A 1 205 ? 11.540 -17.733 -13.963 1.00 71.19 205 ARG A C 1
ATOM 1611 O O . ARG A 1 205 ? 10.611 -18.142 -13.283 1.00 71.19 205 ARG A O 1
ATOM 1618 N N . ASP A 1 206 ? 12.105 -18.451 -14.929 1.00 78.19 206 ASP A N 1
ATOM 1619 C CA . ASP A 1 206 ? 11.623 -19.781 -15.319 1.00 78.19 206 ASP A CA 1
ATOM 1620 C C . ASP A 1 206 ? 11.815 -20.797 -14.181 1.00 78.19 206 ASP A C 1
ATOM 1622 O O . ASP A 1 206 ? 10.943 -21.628 -13.935 1.00 78.19 206 ASP A O 1
ATOM 1626 N N . ARG A 1 207 ? 12.926 -20.705 -13.434 1.00 76.81 207 ARG A N 1
ATOM 1627 C CA . ARG A 1 207 ? 13.150 -21.514 -12.222 1.00 76.81 207 ARG A CA 1
ATOM 1628 C C . ARG A 1 207 ? 12.131 -21.198 -11.128 1.00 76.81 207 ARG A C 1
ATOM 1630 O O . ARG A 1 207 ? 11.542 -22.129 -10.592 1.00 76.81 207 ARG A O 1
ATOM 1637 N N . LEU A 1 208 ? 11.886 -19.917 -10.844 1.00 72.88 208 LEU A N 1
ATOM 1638 C CA . LEU A 1 208 ? 10.865 -19.499 -9.875 1.00 72.88 208 LEU A CA 1
ATOM 1639 C C . LEU A 1 208 ? 9.456 -19.933 -10.301 1.00 72.88 208 LEU A C 1
ATOM 1641 O O . LEU A 1 208 ? 8.696 -20.408 -9.468 1.00 72.88 208 LEU A O 1
ATOM 1645 N N . GLY A 1 209 ? 9.119 -19.824 -11.589 1.00 74.88 209 GLY A N 1
ATOM 1646 C CA . GLY A 1 209 ? 7.839 -20.290 -12.125 1.00 74.88 209 GLY A CA 1
ATOM 1647 C C . GLY A 1 209 ? 7.652 -21.795 -11.939 1.00 74.88 209 GLY A C 1
ATOM 1648 O O . GLY A 1 209 ? 6.610 -22.224 -11.457 1.00 74.88 209 GLY A O 1
ATOM 1649 N N . LYS A 1 210 ? 8.685 -22.597 -12.230 1.00 77.69 210 LYS A N 1
ATOM 1650 C CA . LYS A 1 210 ? 8.655 -24.049 -11.987 1.00 77.69 210 LYS A CA 1
ATOM 1651 C C . LYS A 1 210 ? 8.521 -24.394 -10.500 1.00 77.69 210 LYS A C 1
ATOM 1653 O O . LYS A 1 210 ? 7.754 -25.289 -10.171 1.00 77.69 210 LYS A O 1
ATOM 1658 N N . GLN A 1 211 ? 9.212 -23.673 -9.614 1.00 76.44 211 GLN A N 1
ATOM 1659 C CA . GLN A 1 211 ? 9.097 -23.864 -8.162 1.00 76.44 211 GLN A CA 1
ATOM 1660 C C . GLN A 1 211 ? 7.703 -23.506 -7.636 1.00 76.44 211 GLN A C 1
ATOM 1662 O O . GLN A 1 211 ? 7.164 -24.234 -6.811 1.00 76.44 211 GLN A O 1
ATOM 1667 N N . LEU A 1 212 ? 7.105 -22.422 -8.137 1.00 69.19 212 LEU A N 1
ATOM 1668 C CA . LEU A 1 212 ? 5.744 -22.022 -7.778 1.00 69.19 212 LEU A CA 1
ATOM 1669 C C . LEU A 1 212 ? 4.720 -23.071 -8.225 1.00 69.19 212 LEU A C 1
ATOM 1671 O O . LEU A 1 212 ? 3.890 -23.462 -7.417 1.00 69.19 212 LEU A O 1
ATOM 1675 N N . VAL A 1 213 ? 4.835 -23.583 -9.458 1.00 71.44 213 VAL A N 1
ATOM 1676 C CA . VAL A 1 213 ? 3.957 -24.650 -9.975 1.00 71.44 213 VAL A CA 1
ATOM 1677 C C . VAL A 1 213 ? 4.108 -25.944 -9.170 1.00 71.44 213 VAL A C 1
ATOM 1679 O O . VAL A 1 213 ? 3.108 -26.596 -8.874 1.00 71.44 213 VAL A O 1
ATOM 1682 N N . GLN A 1 214 ? 5.332 -26.309 -8.772 1.00 69.31 214 GLN A N 1
ATOM 1683 C CA . GLN A 1 214 ? 5.577 -27.482 -7.924 1.00 69.31 214 GLN A CA 1
ATOM 1684 C C . GLN A 1 214 ? 4.986 -27.312 -6.519 1.00 69.31 214 GLN A C 1
ATOM 1686 O O . GLN A 1 214 ? 4.361 -28.244 -6.020 1.00 69.31 214 GLN A O 1
ATOM 1691 N N . HIS A 1 215 ? 5.106 -26.128 -5.911 1.00 60.53 215 HIS A N 1
ATOM 1692 C CA . HIS A 1 215 ? 4.489 -25.847 -4.612 1.00 60.53 215 HIS A CA 1
ATOM 1693 C C . HIS A 1 215 ? 2.960 -25.916 -4.672 1.00 60.53 215 HIS A C 1
ATOM 1695 O O . HIS A 1 215 ? 2.350 -26.576 -3.837 1.00 60.53 215 HIS A O 1
ATOM 1701 N N . THR A 1 216 ? 2.340 -25.327 -5.698 1.00 60.28 216 THR A N 1
ATOM 1702 C CA . THR A 1 216 ? 0.880 -25.390 -5.878 1.00 60.28 216 THR A CA 1
ATOM 1703 C C . THR A 1 216 ? 0.373 -26.786 -6.241 1.00 60.28 216 THR A C 1
ATOM 1705 O O . THR A 1 216 ? -0.779 -27.097 -5.975 1.00 60.28 216 THR A O 1
ATOM 1708 N N . SER A 1 217 ? 1.210 -27.643 -6.837 1.00 56.94 217 SER A N 1
ATOM 1709 C CA . SER A 1 217 ? 0.833 -29.031 -7.163 1.00 56.94 217 SER A CA 1
ATOM 1710 C C . SER A 1 217 ? 0.884 -29.970 -5.951 1.00 56.94 217 SER A C 1
ATOM 1712 O O . SER A 1 217 ? 0.232 -31.010 -5.966 1.00 56.94 217 SER A O 1
ATOM 1714 N N . HIS A 1 218 ? 1.648 -29.624 -4.909 1.00 54.69 218 HIS A N 1
ATOM 1715 C CA . HIS A 1 218 ? 1.693 -30.385 -3.656 1.00 54.69 218 HIS A CA 1
ATOM 1716 C C . HIS A 1 218 ? 0.609 -29.962 -2.654 1.00 54.69 218 HIS A C 1
ATOM 1718 O O . HIS A 1 218 ? 0.194 -30.779 -1.836 1.00 54.69 218 HIS A O 1
ATOM 1724 N N . GLU A 1 219 ? 0.090 -28.736 -2.750 1.00 52.91 219 GLU A N 1
ATOM 1725 C CA . GLU A 1 219 ? -1.096 -28.281 -2.011 1.00 52.91 219 GLU A CA 1
ATOM 1726 C C . GLU A 1 219 ? -2.380 -28.656 -2.764 1.00 52.91 219 GLU A C 1
ATOM 1728 O O . GLU A 1 219 ? -3.172 -27.802 -3.160 1.00 52.91 219 GLU A O 1
ATOM 1733 N N . GLY A 1 220 ? -2.568 -29.959 -2.998 1.00 47.22 220 GLY A N 1
ATOM 1734 C CA . GLY A 1 220 ? -3.784 -30.509 -3.586 1.00 47.22 220 GLY A CA 1
ATOM 1735 C C . GLY A 1 220 ? -5.018 -30.124 -2.772 1.00 47.22 220 GLY A C 1
ATOM 1736 O O . GLY A 1 220 ? -5.385 -30.809 -1.821 1.00 47.22 220 GLY A O 1
ATOM 1737 N N . LEU A 1 221 ? -5.677 -29.039 -3.174 1.00 48.31 221 LEU A N 1
ATOM 1738 C CA . LEU A 1 221 ? -7.060 -28.757 -2.826 1.00 48.31 221 LEU A CA 1
ATOM 1739 C C . LEU A 1 221 ? -7.910 -29.856 -3.464 1.00 48.31 221 LEU A C 1
ATOM 1741 O O . LEU A 1 221 ? -8.202 -29.826 -4.660 1.00 48.31 221 LEU A O 1
ATOM 1745 N N . THR A 1 222 ? -8.286 -30.847 -2.659 1.00 45.81 222 THR A N 1
ATOM 1746 C CA . THR A 1 222 ? -9.433 -31.707 -2.946 1.00 45.81 222 THR A CA 1
ATOM 1747 C C . THR A 1 222 ? -10.628 -30.803 -3.244 1.00 45.81 222 THR A C 1
ATOM 1749 O O . THR A 1 222 ? -10.982 -29.997 -2.378 1.00 45.81 222 THR A O 1
ATOM 1752 N N . PRO A 1 223 ? -11.250 -30.899 -4.431 1.00 47.75 223 PRO A N 1
ATOM 1753 C CA . PRO A 1 223 ? -12.473 -30.173 -4.716 1.00 47.75 223 PRO A CA 1
ATOM 1754 C C . PRO A 1 223 ? -13.540 -30.656 -3.737 1.00 47.75 223 PRO A C 1
ATOM 1756 O O . PRO A 1 223 ? -13.953 -31.815 -3.780 1.00 47.75 223 PRO A O 1
ATOM 1759 N N . THR A 1 224 ? -13.961 -29.785 -2.826 1.00 50.75 224 THR A N 1
ATOM 1760 C CA . THR A 1 224 ? -15.197 -29.974 -2.075 1.00 50.75 224 THR A CA 1
ATOM 1761 C C . THR A 1 224 ? -16.318 -30.071 -3.100 1.00 50.75 224 THR A C 1
ATOM 1763 O O . THR A 1 224 ? -16.561 -29.129 -3.855 1.00 50.75 224 THR A O 1
ATOM 1766 N N . GLN A 1 225 ? -16.928 -31.252 -3.178 1.00 42.78 225 GLN A N 1
ATOM 1767 C CA . GLN A 1 225 ? -18.105 -31.491 -3.996 1.00 42.78 225 GLN A CA 1
ATOM 1768 C C . GLN A 1 225 ? -19.226 -30.560 -3.526 1.00 42.78 225 GLN A C 1
ATOM 1770 O O . GLN A 1 225 ? -19.524 -30.502 -2.331 1.00 42.78 225 GLN A O 1
ATOM 1775 N N . VAL A 1 226 ? -19.767 -29.801 -4.478 1.00 47.16 226 VAL A N 1
ATOM 1776 C CA . VAL A 1 226 ? -21.052 -29.098 -4.377 1.00 47.16 226 VAL A CA 1
ATOM 1777 C C . VAL A 1 226 ? -22.162 -30.104 -4.631 1.00 47.16 226 VAL A C 1
ATOM 1779 O O . VAL A 1 226 ? -21.975 -30.929 -5.556 1.00 47.16 226 VAL A O 1
#

Organism: NCBI:txid2560054

Radius of gyration: 26.64 Å; chains: 1; bounding box: 67×52×75 Å

Sequence (226 aa):
MVAPSADPAWIITLVHGTWGRGFFSLDKPTKSPRWFEAGSEFRHHLSIELETLGIPAPHFEVCKWSGSNSIAARESAARQLADQLESQQRLNPGRRQLVIAHSHGGNVAVRATTHLKSTDKHILVATLATPFIEIFPRSSILSPSPVLTFVYLAANVMLGVFPFLFLTGIIKPLTQFWLVLYGPLALIAIVAHFFFNSTRQKKKRDRLGKQLVQHTSHEGLTPTQV

Secondary structure (DSSP, 8-state):
-PPPP-S-SEEEEEE--TTTTTTTT--PPPSS--TTSTT-HHHHHHHHHHHHTT--S-EEEEE-----SSHHHHHHHHHHHHHHHHHHHHHSTT-EEEEEEETHHHHHHHHHHTT-S---TTEEEEEESPPP----------PPPHHHHHHHHHHHHHHHHHHHHHHTT-S-HHHHHHHHHHHHHHHHHHHHHHHHHHHHHHHHHHHHHHHHHHHHHHS-------

pLDDT: mean 80.0, std 15.15, range [37.41, 98.25]

Foldseek 3Di:
DDPPDPDFLEEEEEFEAACLCHPVQDPDDDPADRLLDPPHPVVVVVQVVCVVVVRHDYHYHYQDFRSDPDPVSLLVSLLVVLVVVVVVCVVPPNRAYEYEYEASRLSSPVSNVVNHPDPDPRYHYHYHNYDDDDDDDDPPDDDPPVLNVVLVVVVVCCVPVVVVCVVVCVDDPVVVVCCVVCVVVVSVVVSVVVVVVVVVVVVVVVVVVVVVVVVVVVPDDDPPDD